Protein AF-0000000075213744 (afdb_homodimer)

Solvent-accessible surface area (backbone atoms only — not comparable to full-atom values): 12132 Å² total; per-residue (Å²): 131,86,74,48,55,65,56,32,46,50,49,35,46,51,44,48,55,50,49,52,49,50,34,60,75,66,64,63,44,70,69,43,47,64,71,32,65,64,55,39,22,36,49,43,40,51,48,30,51,36,8,47,36,51,58,66,40,49,68,66,61,46,65,76,41,67,86,52,67,54,66,65,44,28,47,42,26,55,43,59,66,75,35,55,92,67,54,61,46,70,55,52,46,45,37,63,76,67,42,43,63,60,49,46,55,57,54,51,70,76,99,131,85,73,49,57,63,55,33,45,51,50,36,44,52,44,48,53,51,49,51,48,50,35,60,74,64,64,62,44,72,68,44,47,65,70,34,64,64,55,39,23,36,50,44,40,52,47,31,52,35,9,49,36,50,58,65,39,49,67,67,61,45,66,76,41,68,87,51,67,56,66,65,43,28,48,43,26,55,44,59,67,76,36,54,93,67,54,61,45,72,56,52,45,45,38,64,76,67,42,43,63,59,50,44,55,57,54,52,70,74,100

Sequence (222 aa):
MKKSDTERIKKIVSTWDALKRQIDEHSITKEQLLDDEFSQWAVTTPLYNIGEQVYKISDETKKQNPQIIWSVVSGLRHRLVHDYEGINWSIIVDVIFNEMEEFVNDVKKLIMKKSDTERIKKIVSTWDALKRQIDEHSITKEQLLDDEFSQWAVTTPLYNIGEQVYKISDETKKQNPQIIWSVVSGLRHRLVHDYEGINWSIIVDVIFNEMEEFVNDVKKLI

Foldseek 3Di:
DQDALVRLLVLLLVLLVVLVVVCVVVVPDLVCLQPPVVNVVSNLVSLLSNLVSLVSRDPVVCVVCVVAPSVVSVVSNCQSPVVVVDHPSNVVSCCSPPNSVVNSVSSVVVD/DQDALVRLLVLLLVLLVVLVVVCVVVVPDLVCLQPPVVNVVSNLVSLLSNLVSLVSRDPVVCVVCVVAPSVVSVVSNVQSPPVVVDHDSNVVSCCSPPPSVVNSVSSVVVD

Secondary structure (DSSP, 8-state):
----HHHHHHHHHHHHHHHHHHHHHTT--HHHHHH-HHHHHHHHHHHHHHHHHHHHS-HHHHHH-TTS-HHHHHHHHHHHHTTGGG--HHHHHHIIIIIHHHHHHHHHTT-/----HHHHHHHHHHHHHHHHHHHHHTT--HHHHHH-HHHHHHHHHHHHHHHHHHHHS-HHHHHH-TTS-HHHHHHHHHHHHTTGGG--HHHHHHIIIIIHHHHHHHHHTT-

Organism: NCBI:txid290054

Structure (mmCIF, N/CA/C/O backbone):
data_AF-0000000075213744-model_v1
#
loop_
_entity.id
_entity.type
_entity.pdbx_description
1 polymer 'Uncharacterized conserved protein, contains HEPN domain'
#
loop_
_atom_site.group_PDB
_atom_site.id
_atom_site.type_symbol
_atom_site.label_atom_id
_atom_site.label_alt_id
_atom_site.label_comp_id
_atom_site.label_asym_id
_atom_site.label_entity_id
_atom_site.label_seq_id
_atom_site.pdbx_PDB_ins_code
_atom_site.Cartn_x
_atom_site.Cartn_y
_atom_site.Cartn_z
_atom_site.occupancy
_atom_site.B_iso_or_equiv
_atom_site.auth_seq_id
_atom_site.auth_comp_id
_atom_site.auth_asym_id
_atom_site.auth_atom_id
_atom_site.pdbx_PDB_model_num
ATOM 1 N N . MET A 1 1 ? -10.688 -3.18 19.578 1 50.91 1 MET A N 1
ATOM 2 C CA . MET A 1 1 ? -11.258 -1.975 20.188 1 50.91 1 MET A CA 1
ATOM 3 C C . MET A 1 1 ? -11.086 -0.777 19.25 1 50.91 1 MET A C 1
ATOM 5 O O . MET A 1 1 ? -10.117 -0.697 18.5 1 50.91 1 MET A O 1
ATOM 9 N N . LYS A 1 2 ? -12.148 0.044 18.953 1 67.56 2 LYS A N 1
ATOM 10 C CA . LYS A 1 2 ? -12.188 1.251 18.141 1 67.56 2 LYS A CA 1
ATOM 11 C C . LYS A 1 2 ? -11.18 2.287 18.641 1 67.56 2 LYS A C 1
ATOM 13 O O . LYS A 1 2 ? -11.188 2.645 19.812 1 67.56 2 LYS A O 1
ATOM 18 N N . LYS A 1 3 ? -10.078 2.566 17.906 1 83.44 3 LYS A N 1
ATOM 19 C CA . LYS A 1 3 ? -9.062 3.545 18.281 1 83.44 3 LYS A CA 1
ATOM 20 C C . LYS A 1 3 ? -9.688 4.91 18.562 1 83.44 3 LYS A C 1
ATOM 22 O O . LYS A 1 3 ? -10.641 5.312 17.891 1 83.44 3 LYS A O 1
ATOM 27 N N . SER A 1 4 ? -9.234 5.414 19.625 1 92.62 4 SER A N 1
ATOM 28 C CA . SER A 1 4 ? -9.656 6.781 19.922 1 92.62 4 SER A CA 1
ATOM 29 C C . SER A 1 4 ? -9.086 7.766 18.891 1 92.62 4 SER A C 1
ATOM 31 O O . SER A 1 4 ? -8.164 7.434 18.156 1 92.62 4 SER A O 1
ATOM 33 N N . ASP A 1 5 ? -9.656 8.953 18.844 1 95.5 5 ASP A N 1
ATOM 34 C CA . ASP A 1 5 ? -9.141 9.984 17.953 1 95.5 5 ASP A CA 1
ATOM 35 C C . ASP A 1 5 ? -7.68 10.297 18.266 1 95.5 5 ASP A C 1
ATOM 37 O O . ASP A 1 5 ? -6.875 10.516 17.359 1 95.5 5 ASP A O 1
ATOM 41 N N . THR A 1 6 ? -7.391 10.312 19.547 1 96.25 6 THR A N 1
ATOM 42 C CA . THR A 1 6 ? -6.02 10.578 19.969 1 96.25 6 THR A CA 1
ATOM 43 C C . THR A 1 6 ? -5.074 9.492 19.453 1 96.25 6 THR A C 1
ATOM 45 O O . THR A 1 6 ? -3.988 9.797 18.953 1 96.25 6 THR A O 1
ATOM 48 N N . GLU A 1 7 ? -5.48 8.297 19.531 1 95.25 7 GLU A N 1
ATOM 49 C CA . GLU A 1 7 ? -4.664 7.191 19.031 1 95.25 7 GLU A CA 1
ATOM 50 C C . GLU A 1 7 ? -4.492 7.27 17.516 1 95.25 7 GLU A C 1
ATOM 52 O O . GLU A 1 7 ? -3.412 6.992 17 1 95.25 7 GLU A O 1
ATOM 57 N N . ARG A 1 8 ? -5.512 7.652 16.891 1 95.38 8 ARG A N 1
ATOM 58 C CA . ARG A 1 8 ? -5.465 7.785 15.43 1 95.38 8 ARG A CA 1
ATOM 59 C C . ARG A 1 8 ? -4.516 8.898 15.016 1 95.38 8 ARG A C 1
ATOM 61 O O . ARG A 1 8 ? -3.746 8.742 14.062 1 95.38 8 ARG A O 1
ATOM 68 N N . ILE A 1 9 ? -4.57 9.938 15.758 1 96.69 9 ILE A N 1
ATOM 69 C CA . ILE A 1 9 ? -3.697 11.07 15.469 1 96.69 9 ILE A CA 1
ATOM 70 C C . ILE A 1 9 ? -2.24 10.68 15.695 1 96.69 9 ILE A C 1
ATOM 72 O O . ILE A 1 9 ? -1.367 11.008 14.891 1 96.69 9 ILE A O 1
ATOM 76 N N . LYS A 1 10 ? -2.006 9.969 16.734 1 96.75 10 LYS A N 1
ATOM 77 C CA . LYS A 1 10 ? -0.646 9.5 17 1 96.75 10 LYS A CA 1
ATOM 78 C C . LYS A 1 10 ? -0.141 8.617 15.859 1 96.75 10 LYS A C 1
ATOM 80 O O . LYS A 1 10 ? 1.028 8.695 15.477 1 96.75 10 LYS A O 1
ATOM 85 N N . LYS A 1 11 ? -1.025 7.836 15.352 1 94.69 11 LYS A N 1
ATOM 86 C CA . LYS A 1 11 ? -0.655 6.965 14.242 1 94.69 11 LYS A CA 1
ATOM 87 C C . LYS A 1 11 ? -0.344 7.773 12.984 1 94.69 11 LYS A C 1
ATOM 89 O O . LYS A 1 11 ? 0.606 7.465 12.258 1 94.69 11 LYS A O 1
ATOM 94 N N . ILE A 1 12 ? -1.149 8.758 12.742 1 95.94 12 ILE A N 1
ATOM 95 C CA . ILE A 1 12 ? -0.927 9.641 11.602 1 95.94 12 ILE A CA 1
ATOM 96 C C . ILE A 1 12 ? 0.455 10.281 11.711 1 95.94 12 ILE A C 1
ATOM 98 O O . ILE A 1 12 ? 1.246 10.219 10.766 1 95.94 12 ILE A O 1
ATOM 102 N N . VAL A 1 13 ? 0.766 10.789 12.906 1 97.19 13 VAL A N 1
ATOM 103 C CA . VAL A 1 13 ? 2.008 11.523 13.125 1 97.19 13 VAL A CA 1
ATOM 104 C C . VAL A 1 13 ? 3.197 10.57 13.008 1 97.19 13 VAL A C 1
ATOM 106 O O . VAL A 1 13 ? 4.172 10.867 12.312 1 97.19 13 VAL A O 1
ATOM 109 N N . SER A 1 14 ? 3.066 9.484 13.609 1 96.06 14 SER A N 1
ATOM 110 C CA . SER A 1 14 ? 4.176 8.539 13.594 1 96.06 14 SER A CA 1
ATOM 111 C C . SER A 1 14 ? 4.426 8 12.188 1 96.06 14 SER A C 1
ATOM 113 O O . SER A 1 14 ? 5.574 7.828 11.781 1 96.06 14 SER A O 1
ATOM 115 N N . THR A 1 15 ? 3.355 7.73 11.469 1 94.94 15 THR A N 1
ATOM 116 C CA . THR A 1 15 ? 3.486 7.223 10.109 1 94.94 15 THR A CA 1
ATOM 117 C C . THR A 1 15 ? 4.141 8.266 9.203 1 94.94 15 THR 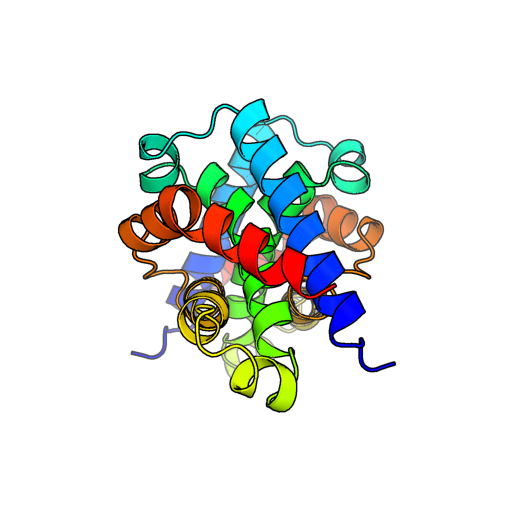A C 1
ATOM 119 O O . THR A 1 15 ? 5.039 7.941 8.422 1 94.94 15 THR A O 1
ATOM 122 N N . TRP A 1 16 ? 3.709 9.445 9.352 1 96.69 16 TRP A N 1
ATOM 123 C CA . TRP A 1 16 ? 4.293 10.516 8.539 1 96.69 16 TRP A CA 1
ATOM 124 C C . TRP A 1 16 ? 5.77 10.703 8.875 1 96.69 16 TRP A C 1
ATOM 126 O O . TRP A 1 16 ? 6.602 10.836 7.973 1 96.69 16 TRP A O 1
ATOM 136 N N . ASP A 1 17 ? 6.086 10.727 10.188 1 96.69 17 ASP A N 1
ATOM 137 C CA . ASP A 1 17 ? 7.477 10.898 10.602 1 96.69 17 ASP A CA 1
ATOM 138 C C . ASP A 1 17 ? 8.359 9.797 10.023 1 96.69 17 ASP A C 1
ATOM 140 O O . ASP A 1 17 ? 9.469 10.062 9.562 1 96.69 17 ASP A O 1
ATOM 144 N N . ALA A 1 18 ? 7.82 8.625 10.078 1 95.5 18 ALA A N 1
ATOM 145 C CA . ALA A 1 18 ? 8.562 7.492 9.531 1 95.5 18 ALA A CA 1
ATOM 146 C C . ALA A 1 18 ? 8.734 7.637 8.016 1 95.5 18 ALA A C 1
ATOM 148 O O . ALA A 1 18 ? 9.828 7.402 7.488 1 95.5 18 ALA A O 1
ATOM 149 N N . LEU A 1 19 ? 7.664 8.023 7.332 1 96.44 19 LEU A N 1
ATOM 150 C CA . LEU A 1 19 ? 7.73 8.203 5.883 1 96.44 19 LEU A CA 1
ATOM 151 C C . LEU A 1 19 ? 8.719 9.297 5.516 1 96.44 19 LEU A C 1
ATOM 153 O O . LEU A 1 19 ? 9.531 9.125 4.598 1 96.44 19 LEU A O 1
ATOM 157 N N . LYS A 1 20 ? 8.625 10.367 6.234 1 96.25 20 LYS A N 1
ATOM 158 C CA . LYS A 1 20 ? 9.539 11.477 5.988 1 96.25 20 LYS A CA 1
ATOM 159 C C . LYS A 1 20 ? 10.992 11.047 6.16 1 96.25 20 LYS A C 1
ATOM 161 O O . LYS A 1 20 ? 11.844 11.398 5.348 1 96.25 20 LYS A O 1
ATOM 166 N N . ARG A 1 21 ? 11.242 10.328 7.16 1 95.94 21 ARG A N 1
ATOM 167 C CA . ARG A 1 21 ? 12.586 9.805 7.398 1 95.94 21 ARG A CA 1
ATOM 168 C C . ARG A 1 21 ? 13.055 8.938 6.234 1 95.94 21 ARG A C 1
ATOM 170 O O . ARG A 1 21 ? 14.195 9.039 5.789 1 95.94 21 ARG A O 1
ATOM 177 N N . GLN A 1 22 ? 12.164 8.078 5.785 1 94 22 GLN A N 1
ATOM 178 C CA . GLN A 1 22 ? 12.5 7.191 4.68 1 9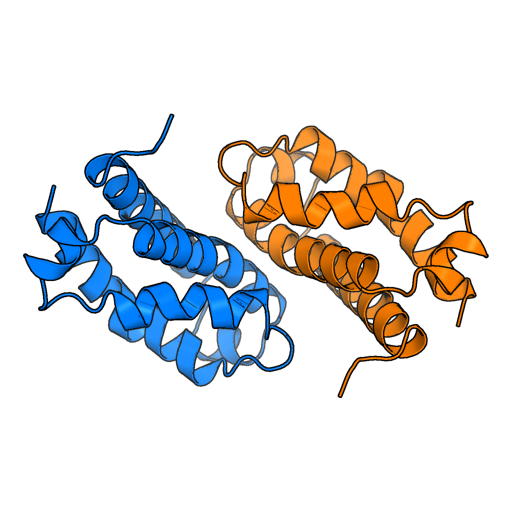4 22 GLN A CA 1
ATOM 179 C C . GLN A 1 22 ? 12.766 7.984 3.4 1 94 22 GLN A C 1
ATOM 181 O O . GLN A 1 22 ? 13.664 7.652 2.633 1 94 22 GLN A O 1
ATOM 186 N N . ILE A 1 23 ? 11.93 8.977 3.193 1 94.94 23 ILE A N 1
ATOM 187 C CA . ILE A 1 23 ? 12.109 9.828 2.021 1 94.94 23 ILE A CA 1
ATOM 188 C C . ILE A 1 23 ? 13.492 10.477 2.062 1 94.94 23 ILE A C 1
ATOM 190 O O . ILE A 1 23 ? 14.203 10.5 1.056 1 94.94 23 ILE A O 1
ATOM 194 N N . ASP A 1 24 ? 13.875 10.938 3.215 1 94.69 24 ASP A N 1
ATOM 195 C CA . ASP A 1 24 ? 15.172 11.578 3.395 1 94.69 24 ASP A CA 1
ATOM 196 C C . ASP A 1 24 ? 16.312 10.562 3.268 1 94.69 24 ASP A C 1
ATOM 198 O O . ASP A 1 24 ? 17.266 10.789 2.525 1 94.69 24 ASP A O 1
ATOM 202 N N . GLU A 1 25 ? 16.172 9.445 3.877 1 93.25 25 GLU A N 1
ATOM 203 C CA . GLU A 1 25 ? 17.219 8.422 3.926 1 93.25 25 GLU A CA 1
ATOM 204 C C . GLU A 1 25 ? 17.469 7.84 2.541 1 93.25 25 GLU A C 1
ATOM 206 O O . GLU A 1 25 ? 18.609 7.484 2.215 1 93.25 25 GLU A O 1
ATOM 211 N N . HIS A 1 26 ? 16.484 7.773 1.789 1 91.19 26 HIS A N 1
ATOM 212 C CA . HIS A 1 26 ? 16.625 7.16 0.473 1 91.19 26 HIS A CA 1
ATOM 213 C C . HIS A 1 26 ? 16.719 8.219 -0.621 1 91.19 26 HIS A C 1
ATOM 215 O O . HIS A 1 26 ? 16.734 7.891 -1.809 1 91.19 26 HIS A O 1
ATOM 221 N N . SER A 1 27 ? 16.734 9.453 -0.248 1 93 27 SER A N 1
ATOM 222 C CA . SER A 1 27 ? 16.859 10.586 -1.156 1 93 27 SER A CA 1
ATOM 223 C C . SER A 1 27 ? 15.805 10.531 -2.256 1 93 27 SER A C 1
ATOM 225 O O . SER A 1 27 ? 16.125 10.695 -3.436 1 93 27 SER A O 1
ATOM 227 N N . ILE A 1 28 ? 14.617 10.242 -1.8 1 93.81 28 ILE A N 1
ATOM 228 C CA . ILE A 1 28 ? 13.516 10.227 -2.754 1 93.81 28 ILE A CA 1
ATOM 229 C C . ILE A 1 28 ? 13.141 11.648 -3.143 1 93.81 28 ILE A C 1
ATOM 231 O O . ILE A 1 28 ? 12.711 12.438 -2.299 1 93.81 28 ILE A O 1
ATOM 235 N N . THR A 1 29 ? 13.266 11.914 -4.441 1 95.56 29 THR A N 1
ATOM 236 C CA . THR A 1 29 ? 12.961 13.25 -4.949 1 95.56 29 THR A CA 1
ATOM 237 C C . THR A 1 29 ? 11.578 13.273 -5.605 1 95.56 29 THR A C 1
ATOM 239 O O . THR A 1 29 ? 10.984 12.227 -5.852 1 95.56 29 THR A O 1
ATOM 242 N N . LYS A 1 30 ? 11.125 14.516 -5.879 1 95.56 30 LYS A N 1
ATOM 243 C CA . LYS A 1 30 ? 9.875 14.672 -6.617 1 95.56 30 LYS A CA 1
ATOM 244 C C . LYS A 1 30 ? 9.938 13.961 -7.965 1 95.56 30 LYS A C 1
ATOM 246 O O . LYS A 1 30 ? 8.992 13.273 -8.352 1 95.56 30 LYS A O 1
ATOM 251 N N . GLU A 1 31 ? 11.055 14.133 -8.57 1 94.88 31 GLU A N 1
ATOM 252 C CA . GLU A 1 31 ? 11.25 13.531 -9.891 1 94.88 31 GLU A CA 1
ATOM 253 C C . GLU A 1 31 ? 11.211 12.008 -9.812 1 94.88 31 GLU A C 1
ATOM 255 O O . GLU A 1 31 ? 10.617 11.352 -10.664 1 94.88 31 GLU A O 1
ATOM 260 N N . GLN A 1 32 ? 11.812 11.445 -8.844 1 93.44 32 GLN A N 1
ATOM 261 C CA . GLN A 1 32 ? 11.828 9.992 -8.672 1 93.44 32 GLN A CA 1
ATOM 262 C C . GLN A 1 32 ? 10.414 9.453 -8.438 1 93.44 32 GLN A C 1
ATOM 264 O O . GLN A 1 32 ? 10.055 8.398 -8.969 1 93.44 32 GLN A O 1
ATOM 269 N N . LEU A 1 33 ? 9.688 10.156 -7.672 1 93.88 33 LEU A N 1
ATOM 270 C CA . LEU A 1 33 ? 8.344 9.703 -7.332 1 93.88 33 LEU A CA 1
ATOM 271 C C . LEU A 1 33 ? 7.434 9.75 -8.555 1 93.88 33 LEU A C 1
ATOM 273 O O . LEU A 1 33 ? 6.445 9.016 -8.625 1 93.88 33 LEU A O 1
ATOM 277 N N . LEU A 1 34 ? 7.773 10.602 -9.492 1 93.25 34 LEU A N 1
ATOM 278 C CA . LEU A 1 34 ? 6.953 10.711 -10.688 1 93.25 34 LEU A CA 1
ATOM 279 C C . LEU A 1 34 ? 7.234 9.555 -11.641 1 93.25 34 LEU A C 1
ATOM 281 O O . LEU A 1 34 ? 6.359 9.156 -12.422 1 93.25 34 LEU A O 1
ATOM 285 N N . ASP A 1 35 ? 8.414 8.93 -11.477 1 91.06 35 ASP A N 1
ATOM 286 C CA . ASP A 1 35 ? 8.797 8.031 -12.555 1 91.06 35 ASP A CA 1
ATOM 287 C C . ASP A 1 35 ? 9.203 6.664 -12.016 1 91.06 35 ASP A C 1
ATOM 289 O O . ASP A 1 35 ? 9.273 5.688 -12.766 1 91.06 35 ASP A O 1
ATOM 293 N N . ASP A 1 36 ? 9.523 6.547 -10.766 1 91.62 36 ASP A N 1
ATOM 294 C CA . ASP A 1 36 ? 10.078 5.32 -10.203 1 91.62 36 ASP A CA 1
ATOM 295 C C . ASP A 1 36 ? 9.008 4.523 -9.461 1 91.62 36 ASP A C 1
ATOM 297 O O . ASP A 1 36 ? 8.531 4.945 -8.406 1 91.62 36 ASP A O 1
ATOM 301 N N . GLU A 1 37 ? 8.758 3.369 -9.93 1 89.75 37 GLU A N 1
ATOM 302 C CA . GLU A 1 37 ? 7.68 2.537 -9.398 1 89.75 37 GLU A CA 1
ATOM 303 C C . GLU A 1 37 ? 7.98 2.09 -7.973 1 89.75 37 GLU A C 1
ATOM 305 O O . GLU A 1 37 ? 7.078 2.025 -7.133 1 89.75 37 GLU A O 1
ATOM 310 N N . PHE A 1 38 ? 9.203 1.801 -7.754 1 90.69 38 PHE A N 1
ATOM 311 C CA . PHE A 1 38 ? 9.594 1.348 -6.422 1 90.69 38 PHE A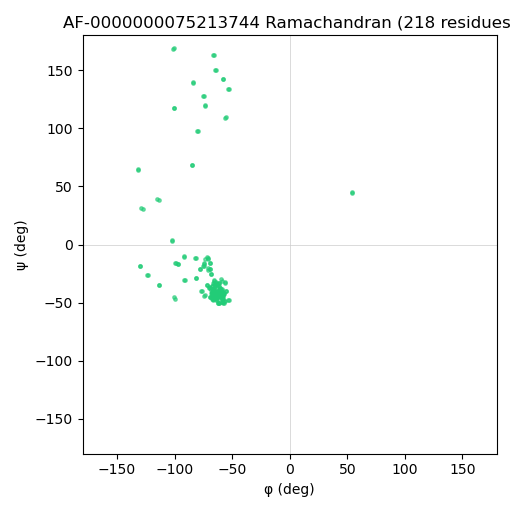 CA 1
ATOM 312 C C . PHE A 1 38 ? 9.344 2.439 -5.387 1 90.69 38 PHE A C 1
ATOM 314 O O . PHE A 1 38 ? 8.805 2.176 -4.312 1 90.69 38 PHE A O 1
ATOM 321 N N . SER A 1 39 ? 9.75 3.623 -5.719 1 92.25 39 SER A N 1
ATOM 322 C CA . SER A 1 39 ? 9.516 4.75 -4.824 1 92.25 39 SER A CA 1
ATOM 323 C C . SER A 1 39 ? 8.016 5.004 -4.641 1 92.25 39 SER A C 1
ATOM 325 O O . SER A 1 39 ? 7.57 5.332 -3.543 1 92.25 39 SER A O 1
ATOM 327 N N . GLN A 1 40 ? 7.305 4.785 -5.699 1 92.62 40 GLN A N 1
ATOM 328 C CA . GLN A 1 40 ? 5.855 4.957 -5.637 1 92.62 40 GLN A CA 1
ATOM 329 C C . GLN A 1 40 ? 5.215 3.922 -4.719 1 92.62 40 GLN A C 1
ATOM 331 O O . GLN A 1 40 ? 4.348 4.254 -3.908 1 92.62 40 GLN A O 1
ATOM 336 N N . TRP A 1 41 ? 5.68 2.715 -4.809 1 91.81 41 TRP A N 1
ATOM 337 C CA . TRP A 1 41 ? 5.195 1.664 -3.918 1 91.81 41 TRP A CA 1
ATOM 338 C C . TRP A 1 41 ? 5.516 1.991 -2.463 1 91.81 41 TRP A C 1
ATOM 340 O O . TRP A 1 41 ? 4.656 1.872 -1.589 1 91.81 41 TRP A O 1
ATOM 350 N N . ALA A 1 42 ? 6.672 2.48 -2.234 1 92.25 42 ALA A N 1
ATOM 351 C CA . ALA A 1 42 ? 7.18 2.709 -0.885 1 92.25 42 ALA A CA 1
ATOM 352 C C . ALA A 1 42 ? 6.371 3.785 -0.168 1 92.25 42 ALA A C 1
ATOM 354 O O . ALA A 1 42 ? 6.176 3.719 1.048 1 92.25 42 ALA A O 1
ATOM 355 N N . VAL A 1 43 ? 5.867 4.711 -0.955 1 93.75 43 VAL A N 1
ATOM 356 C CA . VAL A 1 43 ? 5.211 5.828 -0.284 1 93.75 43 VAL A CA 1
ATOM 357 C C . VAL A 1 43 ? 3.703 5.586 -0.234 1 93.75 43 VAL A C 1
ATOM 359 O O . VAL A 1 43 ? 2.986 6.254 0.515 1 93.75 43 VAL A O 1
ATOM 362 N N . THR A 1 44 ? 3.24 4.715 -1.02 1 92.81 44 THR A N 1
ATOM 363 C CA . THR A 1 44 ? 1.807 4.492 -1.171 1 92.81 44 THR A CA 1
ATOM 364 C C . THR A 1 44 ? 1.208 3.932 0.115 1 92.81 44 THR A C 1
ATOM 366 O O . THR A 1 44 ? 0.217 4.457 0.626 1 92.81 44 THR A O 1
ATOM 369 N N . THR A 1 45 ? 1.823 2.932 0.708 1 90.38 45 THR A N 1
ATOM 370 C CA . THR A 1 45 ? 1.285 2.244 1.877 1 90.38 45 THR A CA 1
ATOM 371 C C . THR A 1 45 ? 1.164 3.203 3.059 1 90.38 45 THR A C 1
ATOM 373 O O . THR A 1 45 ? 0.099 3.309 3.672 1 90.38 45 THR A O 1
ATOM 376 N N . PRO A 1 46 ? 2.215 3.91 3.357 1 92.44 46 PRO A N 1
ATOM 377 C CA . PRO A 1 46 ? 2.062 4.828 4.488 1 92.44 46 PRO A CA 1
ATOM 378 C C . PRO A 1 46 ? 1.046 5.934 4.219 1 92.44 46 PRO A C 1
ATOM 380 O O . PRO A 1 46 ? 0.336 6.363 5.129 1 92.44 46 PRO A O 1
ATOM 383 N N . LEU A 1 47 ? 0.934 6.426 2.988 1 92.88 47 LEU A N 1
ATOM 384 C CA . LEU A 1 47 ? -0.043 7.457 2.656 1 92.88 47 LEU A CA 1
ATOM 385 C C . LEU A 1 47 ? -1.465 6.922 2.793 1 92.88 47 LEU A C 1
ATOM 387 O O . LEU A 1 47 ? -2.348 7.621 3.297 1 92.88 47 LEU A O 1
ATOM 391 N N . TYR A 1 48 ? -1.608 5.785 2.324 1 89.75 48 TYR A N 1
ATOM 392 C CA . TYR A 1 48 ? -2.895 5.121 2.508 1 89.75 48 TYR A CA 1
ATOM 393 C C . TYR A 1 48 ? -3.227 4.973 3.986 1 89.75 48 TYR A C 1
ATOM 395 O O . TYR A 1 48 ? -4.359 5.23 4.402 1 89.75 48 TYR A O 1
ATOM 403 N N . ASN A 1 49 ? -2.303 4.535 4.762 1 90.06 49 ASN A N 1
ATOM 404 C CA . ASN A 1 49 ? -2.5 4.363 6.195 1 90.06 49 ASN A CA 1
ATOM 405 C C . ASN A 1 49 ? -2.895 5.676 6.867 1 90.06 49 ASN A C 1
ATOM 407 O O . ASN A 1 49 ? -3.805 5.703 7.699 1 90.06 49 ASN A O 1
ATOM 411 N N . ILE A 1 50 ? -2.193 6.676 6.488 1 93.69 50 ILE A N 1
ATOM 412 C CA . ILE A 1 50 ? -2.518 7.992 7.023 1 93.69 50 ILE A CA 1
ATOM 413 C C . ILE A 1 50 ? -3.941 8.375 6.625 1 93.69 50 ILE A C 1
ATOM 415 O O . ILE A 1 50 ? -4.738 8.797 7.465 1 93.69 50 ILE A O 1
ATOM 419 N N . GLY A 1 51 ? -4.234 8.25 5.359 1 92.31 51 GLY A N 1
ATOM 420 C CA . GLY A 1 51 ? -5.574 8.547 4.887 1 92.31 51 GLY A CA 1
ATOM 421 C C . GLY A 1 51 ? -6.648 7.754 5.605 1 92.31 51 GLY A C 1
ATOM 422 O O . GLY A 1 51 ? -7.73 8.273 5.891 1 92.31 51 GLY A O 1
ATOM 423 N N . GLU A 1 52 ? -6.391 6.504 5.879 1 89.5 52 GLU A N 1
ATOM 424 C CA . GLU A 1 52 ? -7.324 5.641 6.586 1 89.5 52 GLU A CA 1
ATOM 425 C C . GLU A 1 52 ? -7.57 6.137 8.008 1 89.5 52 GLU A C 1
ATOM 427 O O . GLU A 1 52 ? -8.711 6.16 8.477 1 89.5 52 GLU A O 1
ATOM 432 N N . GLN A 1 53 ? -6.508 6.441 8.68 1 92.94 53 GLN A N 1
ATOM 433 C CA . GLN A 1 53 ? -6.648 6.98 10.031 1 92.94 53 GLN A CA 1
ATOM 434 C C . GLN A 1 53 ? -7.465 8.273 10.023 1 92.94 53 GLN A C 1
ATOM 436 O O . GLN A 1 53 ? -8.297 8.484 10.898 1 92.94 53 GLN A O 1
ATOM 441 N N . VAL A 1 54 ? -7.203 9.086 9.039 1 94.44 54 VAL A N 1
ATOM 442 C CA . VAL A 1 54 ? -7.941 10.336 8.93 1 94.44 54 VAL A CA 1
ATOM 443 C C . VAL A 1 54 ? -9.422 10.047 8.703 1 94.44 54 VAL A C 1
ATOM 445 O O . VAL A 1 54 ? -10.289 10.68 9.32 1 94.44 54 VAL A O 1
ATOM 448 N N . TYR A 1 55 ? -9.625 9.148 7.855 1 91.75 55 TYR A N 1
ATOM 449 C CA . TYR A 1 55 ? -10.992 8.758 7.555 1 91.75 55 TYR A CA 1
ATOM 450 C C . TYR A 1 55 ? -11.727 8.328 8.82 1 91.75 55 TYR A C 1
ATOM 452 O O . TYR A 1 55 ? -12.914 8.609 8.984 1 91.75 55 TYR A O 1
ATOM 460 N N . LYS A 1 56 ? -11.055 7.77 9.711 1 93.12 56 LYS A N 1
ATOM 461 C CA . LYS A 1 56 ? -11.656 7.16 10.891 1 93.12 56 LYS A CA 1
ATOM 462 C C . LYS A 1 56 ? -11.727 8.148 12.047 1 93.12 56 LYS A C 1
ATOM 464 O O . LYS A 1 56 ? -12.328 7.863 13.086 1 93.12 56 LYS A O 1
ATOM 469 N N . ILE A 1 57 ? -11.109 9.289 11.961 1 95.62 57 ILE A N 1
ATOM 470 C CA . ILE A 1 57 ? -11.25 10.336 12.961 1 95.62 57 ILE A CA 1
ATOM 471 C C . ILE A 1 57 ? -12.719 10.727 13.094 1 95.62 57 ILE A C 1
ATOM 473 O O . ILE A 1 57 ? -13.445 10.797 12.102 1 95.62 57 ILE A O 1
ATOM 477 N N . SER A 1 58 ? -13.156 11 14.281 1 96.38 58 SER A N 1
ATOM 478 C CA . SER A 1 58 ? -14.562 11.273 14.555 1 96.38 58 SER A CA 1
ATOM 479 C C . SER A 1 58 ? -15.031 12.539 13.844 1 96.38 58 SER A C 1
ATOM 481 O O . SER A 1 58 ? -14.25 13.469 13.641 1 96.38 58 SER A O 1
ATOM 483 N N . ASP A 1 59 ? -16.359 12.508 13.516 1 95.75 59 ASP A N 1
ATOM 484 C CA . ASP A 1 59 ? -16.969 13.688 12.898 1 95.75 59 ASP A CA 1
ATOM 485 C C . ASP A 1 59 ? -16.875 14.898 13.82 1 95.75 59 ASP A C 1
ATOM 487 O O . ASP A 1 59 ? -16.719 16.031 13.359 1 95.75 59 ASP A O 1
ATOM 491 N N . GLU A 1 60 ? -17.031 14.688 15.039 1 96.81 60 GLU A N 1
ATOM 492 C CA . GLU A 1 60 ? -16.953 15.758 16.031 1 96.81 60 GLU A CA 1
ATOM 493 C C . GLU A 1 60 ? -15.602 16.469 15.961 1 96.81 60 GLU A C 1
ATOM 495 O O . GLU A 1 60 ? -15.539 17.703 15.883 1 96.81 60 GLU A O 1
ATOM 500 N N . THR A 1 61 ? -14.547 15.727 15.977 1 97.06 61 THR A N 1
ATOM 501 C CA . THR A 1 61 ? -13.203 16.297 15.898 1 97.06 61 THR A CA 1
ATOM 502 C C . THR A 1 61 ? -13.008 17.047 14.586 1 97.06 61 THR A C 1
ATOM 504 O O . THR A 1 61 ? -12.453 18.141 14.578 1 97.06 61 THR A O 1
ATOM 507 N N . LYS A 1 62 ? -13.492 16.547 13.555 1 96.75 62 LYS A N 1
ATOM 508 C CA . LYS A 1 62 ? -13.359 17.188 12.25 1 96.75 62 LYS A CA 1
ATOM 509 C C . LYS A 1 62 ? -14.133 18.5 12.195 1 96.75 62 LYS A C 1
ATOM 511 O O . LYS A 1 62 ? -13.625 19.5 11.695 1 96.75 62 LYS A O 1
ATOM 516 N N . LYS A 1 63 ? -15.289 18.422 12.758 1 96.75 63 LYS A N 1
ATOM 517 C CA . LYS A 1 63 ? -16.141 19.609 12.75 1 96.75 63 LYS A CA 1
ATOM 518 C C . LYS A 1 63 ? -15.547 20.719 13.617 1 96.75 63 LYS A C 1
ATOM 520 O O . LYS A 1 63 ? -15.695 21.891 13.305 1 96.75 63 LYS A O 1
ATOM 525 N N . GLN A 1 64 ? -14.922 20.344 14.711 1 96.81 64 GLN A N 1
ATOM 526 C CA . GLN A 1 64 ? -14.336 21.297 15.641 1 96.81 64 GLN A CA 1
ATOM 527 C C . GLN A 1 64 ? -13.047 21.906 15.078 1 96.81 64 GLN A C 1
ATOM 529 O O . GLN A 1 64 ? -12.562 22.922 15.578 1 96.81 64 GLN A O 1
ATOM 534 N N . ASN A 1 65 ? -12.492 21.281 14.07 1 97.19 65 ASN A N 1
ATOM 535 C CA . ASN A 1 65 ? -11.242 21.719 13.477 1 97.19 65 ASN A CA 1
ATOM 536 C C . ASN A 1 65 ? -11.336 21.781 11.953 1 97.19 65 ASN A C 1
ATOM 538 O O . ASN A 1 65 ? -10.594 21.094 11.25 1 97.19 65 ASN A O 1
ATOM 542 N N . PRO A 1 66 ? -12.172 22.656 11.445 1 95.56 66 PRO A N 1
ATOM 543 C CA . PRO A 1 66 ? -12.461 22.719 10.008 1 95.56 66 PRO A CA 1
ATOM 544 C C . PRO A 1 66 ? -11.289 23.266 9.188 1 95.56 66 PRO A C 1
ATOM 546 O O . PRO A 1 66 ? -11.289 23.156 7.961 1 95.56 66 PRO A O 1
ATOM 549 N N . GLN A 1 67 ? -10.312 23.812 9.867 1 94.5 67 GLN A N 1
ATOM 550 C CA . GLN A 1 67 ? -9.156 24.359 9.172 1 94.5 67 GLN A CA 1
ATOM 551 C C . GLN A 1 67 ? -8.234 23.266 8.664 1 94.5 67 GLN A C 1
ATOM 553 O O . GLN A 1 67 ? -7.383 23.516 7.809 1 94.5 67 GLN A O 1
ATOM 558 N N . ILE A 1 68 ? -8.406 22.141 9.234 1 96.5 68 ILE A N 1
ATOM 559 C CA . ILE A 1 68 ? -7.582 21.016 8.812 1 96.5 68 ILE A CA 1
ATOM 560 C C . ILE A 1 68 ? -8.203 20.359 7.574 1 96.5 68 ILE A C 1
ATOM 562 O O . ILE A 1 68 ? -9.414 20.156 7.516 1 96.5 68 ILE A O 1
ATOM 566 N N . ILE A 1 69 ? -7.336 20 6.672 1 93.06 69 ILE A N 1
ATOM 567 C CA . ILE A 1 69 ? -7.793 19.484 5.383 1 93.06 69 ILE A CA 1
ATOM 568 C C . ILE A 1 69 ? -8.086 17.984 5.492 1 93.06 69 ILE A C 1
ATOM 570 O O . ILE A 1 69 ? -7.48 17.172 4.793 1 93.06 69 ILE A O 1
ATOM 574 N N . TRP A 1 70 ? -9.109 17.594 6.219 1 94.5 70 TRP A N 1
ATOM 575 C CA . TRP A 1 70 ? -9.469 16.203 6.488 1 94.5 70 TRP A CA 1
ATOM 576 C C . TRP A 1 70 ? -9.844 15.477 5.199 1 94.5 70 TRP A C 1
ATOM 578 O O . TRP A 1 70 ? -9.359 14.375 4.938 1 94.5 70 TRP A O 1
ATOM 588 N N . SER A 1 71 ? -10.633 16.141 4.371 1 91.19 71 SER A N 1
ATOM 589 C CA . SER A 1 71 ? -11.219 15.492 3.199 1 91.19 71 SER A CA 1
ATOM 590 C C . SER A 1 71 ? -10.164 15.219 2.133 1 91.19 71 SER A C 1
ATOM 592 O O . SER A 1 71 ? -10.211 14.188 1.452 1 91.19 71 SER A O 1
ATOM 594 N N . VAL A 1 72 ? -9.25 16.109 2.055 1 89.25 72 VAL A N 1
ATOM 595 C CA . VAL A 1 72 ? -8.18 15.961 1.073 1 89.25 72 VAL A CA 1
ATOM 596 C C . VAL A 1 72 ? -7.332 14.734 1.425 1 89.25 72 VAL A C 1
ATOM 598 O O . VAL A 1 72 ? -7.066 13.891 0.57 1 89.25 72 VAL A O 1
ATOM 601 N N . VAL A 1 73 ? -7.02 14.594 2.678 1 91.94 73 VAL A N 1
ATOM 602 C CA . VAL A 1 73 ? -6.133 13.523 3.109 1 91.94 73 VAL A CA 1
ATOM 603 C C . VAL A 1 73 ? -6.895 12.195 3.127 1 91.94 73 VAL A C 1
ATOM 605 O O . VAL A 1 73 ? -6.367 11.164 2.701 1 91.94 73 VAL A O 1
ATOM 608 N N . SER A 1 74 ? -8.102 12.242 3.559 1 89.88 74 SER A N 1
ATOM 609 C CA . SER A 1 74 ? -8.914 11.031 3.559 1 89.88 74 SER A CA 1
ATOM 610 C C . SER A 1 74 ? -9.156 10.531 2.139 1 89.88 74 SER A C 1
ATOM 612 O O . SER A 1 74 ? -9.273 9.32 1.916 1 89.88 74 SER A O 1
ATOM 614 N N . GLY A 1 75 ? -9.227 11.438 1.22 1 86.25 75 GLY A N 1
ATOM 615 C CA . GLY A 1 75 ? -9.438 11.094 -0.176 1 86.25 75 GLY A CA 1
ATOM 616 C C . GLY A 1 75 ? -8.25 10.398 -0.81 1 86.25 75 GLY A C 1
ATOM 617 O O . GLY A 1 75 ? -8.398 9.688 -1.806 1 86.25 75 GLY A O 1
ATOM 618 N N . LEU A 1 76 ? -7.07 10.547 -0.233 1 82.25 76 LEU A N 1
ATOM 619 C CA . LEU A 1 76 ? -5.879 9.859 -0.724 1 82.25 76 LEU A CA 1
ATOM 620 C C . LEU A 1 76 ? -6.07 8.344 -0.676 1 82.25 76 LEU A C 1
ATOM 622 O O . LEU A 1 76 ? -5.609 7.629 -1.569 1 82.25 76 LEU A O 1
ATOM 626 N N . ARG A 1 77 ? -6.676 7.863 0.347 1 77.94 77 ARG A N 1
ATOM 627 C CA . ARG A 1 77 ? -6.91 6.434 0.522 1 77.94 77 ARG A CA 1
ATOM 628 C C . ARG A 1 77 ? -7.602 5.84 -0.699 1 77.94 77 ARG A C 1
ATOM 630 O O . ARG A 1 77 ? -7.145 4.84 -1.254 1 77.94 77 ARG A O 1
ATOM 637 N N . HIS A 1 78 ? -8.648 6.531 -1.113 1 76.31 78 HIS A N 1
ATOM 638 C CA . HIS A 1 78 ? -9.43 6.039 -2.246 1 76.31 78 HIS A CA 1
ATOM 639 C C . HIS A 1 78 ? -8.602 6.059 -3.527 1 76.31 78 HIS A C 1
ATOM 641 O O . HIS A 1 78 ? -8.609 5.086 -4.289 1 76.31 78 HIS A O 1
ATOM 647 N N . ARG A 1 79 ? -7.879 7.086 -3.686 1 79.06 79 ARG A N 1
ATOM 648 C CA . ARG A 1 79 ? -7.078 7.262 -4.891 1 79.06 79 ARG A CA 1
ATOM 649 C C . ARG A 1 79 ? -5.945 6.238 -4.949 1 79.06 79 ARG A C 1
ATOM 651 O O . ARG A 1 79 ? -5.648 5.691 -6.012 1 79.06 79 ARG A O 1
ATOM 658 N N . LEU A 1 80 ? -5.348 5.953 -3.867 1 81.62 80 LEU A N 1
ATOM 659 C CA . LEU A 1 80 ? -4.141 5.137 -3.82 1 81.62 80 LEU A CA 1
ATOM 660 C C . LEU A 1 80 ? -4.484 3.65 -3.881 1 81.62 80 LEU A C 1
ATOM 662 O O . LEU A 1 80 ? -3.691 2.846 -4.371 1 81.62 80 LEU A O 1
ATOM 666 N N . VAL A 1 81 ? -5.574 3.188 -3.439 1 71.31 81 VAL A N 1
ATOM 667 C CA . VAL A 1 81 ? -5.891 1.766 -3.354 1 71.31 81 VAL A CA 1
ATOM 668 C C . VAL A 1 81 ? -6.777 1.363 -4.527 1 71.31 81 VAL A C 1
ATOM 670 O O . VAL A 1 81 ? -6.543 0.338 -5.172 1 71.31 81 VAL A O 1
ATOM 673 N N . HIS A 1 82 ? -7.707 2.023 -4.863 1 70 82 HIS A N 1
ATOM 674 C CA . HIS A 1 82 ? -8.703 1.601 -5.844 1 70 82 HIS A CA 1
ATOM 675 C C . HIS A 1 82 ? -8.32 2.053 -7.246 1 70 82 HIS A C 1
ATOM 677 O O . HIS A 1 82 ? -8.609 1.363 -8.227 1 70 82 HIS A O 1
ATOM 683 N N . ASP A 1 83 ? -7.691 3.068 -7.348 1 62.16 83 ASP A N 1
ATOM 684 C CA . ASP A 1 83 ? -7.383 3.605 -8.672 1 62.16 83 ASP A CA 1
ATOM 685 C C . ASP A 1 83 ? -5.883 3.557 -8.945 1 62.16 83 ASP A C 1
ATOM 687 O O . ASP A 1 83 ? -5.328 4.477 -9.555 1 62.16 83 ASP A O 1
ATOM 691 N N . TYR A 1 84 ? -5.219 2.559 -8.539 1 66.81 84 TYR A N 1
ATOM 692 C CA . TYR A 1 84 ? -3.76 2.553 -8.57 1 66.81 84 TYR A CA 1
ATOM 693 C C . TYR A 1 84 ? -3.242 2.693 -9.992 1 66.81 84 TYR A C 1
ATOM 695 O O . TYR A 1 84 ? -2.23 3.359 -10.234 1 66.81 84 TYR A O 1
ATOM 703 N N . GLU A 1 85 ? -3.906 2.186 -10.961 1 68.56 85 GLU A N 1
ATOM 704 C CA . GLU A 1 85 ? -3.457 2.262 -12.352 1 68.56 85 GLU A CA 1
ATOM 705 C C . GLU A 1 85 ? -3.629 3.672 -12.906 1 68.56 85 GLU A C 1
ATOM 707 O O . GLU A 1 85 ? -2.955 4.051 -13.867 1 68.56 85 GLU A O 1
ATOM 712 N N . GLY A 1 86 ? -4.305 4.402 -12.211 1 77.25 86 GLY A N 1
ATOM 713 C CA . GLY A 1 86 ? -4.555 5.727 -12.758 1 77.25 86 GLY A CA 1
ATOM 714 C C . GLY A 1 86 ? -4.238 6.848 -11.781 1 77.25 86 GLY A C 1
ATOM 715 O O . GLY A 1 86 ? -4.855 7.91 -11.828 1 77.25 86 GLY A O 1
ATOM 716 N N . ILE A 1 87 ? -3.322 6.551 -11.039 1 85.75 87 ILE A N 1
ATOM 717 C CA . ILE A 1 87 ? -2.982 7.547 -10.031 1 85.75 87 ILE A CA 1
ATOM 718 C C . ILE A 1 87 ? -2.234 8.711 -10.68 1 85.75 87 ILE A C 1
ATOM 720 O O . ILE A 1 87 ? -1.312 8.492 -11.469 1 85.75 87 ILE A O 1
ATOM 724 N N . ASN A 1 88 ? -2.744 9.906 -10.422 1 88.38 88 ASN A N 1
ATOM 725 C CA . ASN A 1 88 ? -1.997 11.102 -10.82 1 88.38 88 ASN A CA 1
ATOM 726 C C . ASN A 1 88 ? -0.885 11.414 -9.82 1 88.38 88 ASN A C 1
ATOM 728 O O . ASN A 1 88 ? -1.112 12.117 -8.836 1 88.38 88 ASN A O 1
ATOM 732 N N . TRP A 1 89 ? 0.288 11.008 -10.133 1 91.75 89 TRP A N 1
ATOM 733 C CA . TRP A 1 89 ? 1.401 11.094 -9.195 1 91.75 89 TRP A CA 1
ATOM 734 C C . TRP A 1 89 ? 1.833 12.539 -9 1 91.75 89 TRP A C 1
ATOM 736 O O . TRP A 1 89 ? 2.48 12.875 -8 1 91.75 89 TRP A O 1
ATOM 746 N N . SER A 1 90 ? 1.477 13.43 -9.977 1 92.62 90 SER A N 1
ATOM 747 C CA . SER A 1 90 ? 1.768 14.844 -9.758 1 92.62 90 SER A CA 1
ATOM 748 C C . SER A 1 90 ? 1.017 15.375 -8.539 1 92.62 90 SER A C 1
ATOM 750 O O . SER A 1 90 ? 1.543 16.203 -7.797 1 92.62 90 SER A O 1
ATOM 752 N N . ILE A 1 91 ? -0.117 14.836 -8.383 1 90.38 91 ILE A N 1
ATOM 753 C CA . ILE A 1 91 ? -0.935 15.242 -7.246 1 90.38 91 ILE A CA 1
ATOM 754 C C . ILE A 1 91 ? -0.361 14.648 -5.961 1 90.38 91 ILE A C 1
ATOM 756 O O . ILE A 1 91 ? -0.218 15.352 -4.953 1 90.38 91 ILE A O 1
ATOM 760 N N . ILE A 1 92 ? 0.027 13.406 -5.957 1 91.75 92 ILE A N 1
ATOM 761 C CA . ILE A 1 92 ? 0.574 12.734 -4.785 1 91.75 92 ILE A CA 1
ATOM 762 C C . ILE A 1 92 ? 1.875 13.414 -4.359 1 91.75 92 ILE A C 1
ATOM 764 O O . ILE A 1 92 ? 2.109 13.625 -3.168 1 91.75 92 ILE A O 1
ATOM 768 N N . VAL A 1 93 ? 2.648 13.75 -5.391 1 93.94 93 VAL A N 1
ATOM 769 C CA . VAL A 1 93 ? 3.914 14.422 -5.125 1 93.94 93 VAL A CA 1
ATOM 770 C C . VAL A 1 93 ? 3.654 15.758 -4.43 1 93.94 93 VAL A C 1
ATOM 772 O O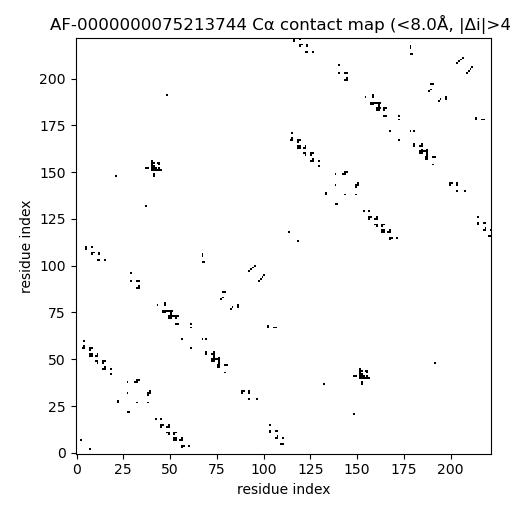 . VAL A 1 93 ? 4.312 16.094 -3.443 1 93.94 93 VAL A O 1
ATOM 775 N N . ASP A 1 94 ? 2.725 16.438 -4.914 1 93.06 94 ASP A N 1
ATOM 776 C CA . ASP A 1 94 ? 2.373 17.734 -4.316 1 93.06 94 ASP A CA 1
ATOM 777 C C . ASP A 1 94 ? 1.903 17.562 -2.875 1 93.06 94 ASP A C 1
ATOM 779 O O . ASP A 1 94 ? 2.299 18.328 -1.992 1 93.06 94 ASP A O 1
ATOM 783 N N . VAL A 1 95 ? 1.168 16.562 -2.652 1 92.31 95 VAL A N 1
ATOM 784 C CA . VAL A 1 95 ? 0.646 16.297 -1.315 1 92.31 95 VAL A CA 1
ATOM 785 C C . VAL A 1 95 ? 1.796 15.953 -0.37 1 92.31 95 VAL A C 1
ATOM 787 O O . VAL A 1 95 ? 1.898 16.516 0.721 1 92.31 95 VAL A O 1
ATOM 790 N N . ILE A 1 96 ? 2.686 15.094 -0.751 1 94.31 96 ILE A N 1
ATOM 791 C CA . ILE A 1 96 ? 3.783 14.609 0.077 1 94.31 96 ILE A CA 1
ATOM 792 C C . ILE A 1 96 ? 4.73 15.758 0.403 1 94.31 96 ILE A C 1
ATOM 794 O O . ILE A 1 96 ? 5.121 15.945 1.56 1 94.31 96 ILE A O 1
ATOM 798 N N . PHE A 1 97 ? 4.996 16.562 -0.576 1 94.62 97 PHE A N 1
ATOM 799 C CA . PHE A 1 97 ? 6.109 17.5 -0.408 1 94.62 97 PHE A CA 1
ATOM 800 C C . PHE A 1 97 ? 5.609 18.875 -0.012 1 94.62 97 PHE A C 1
ATOM 802 O O . PHE A 1 97 ? 6.367 19.688 0.523 1 94.62 97 PHE A O 1
ATOM 809 N N . ASN A 1 98 ? 4.309 19.125 -0.192 1 93.12 98 ASN A N 1
ATOM 810 C CA . A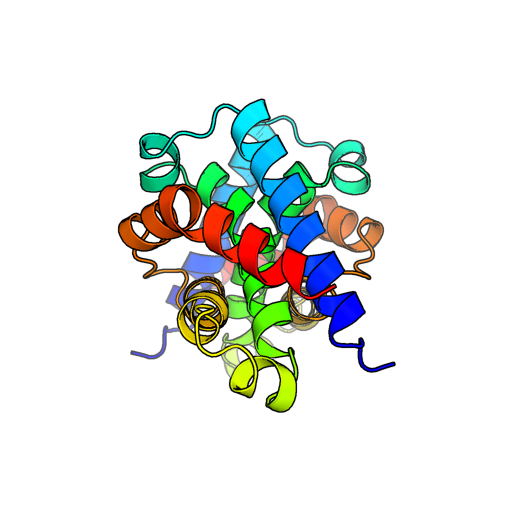SN A 1 98 ? 3.859 20.484 0.045 1 93.12 98 ASN A CA 1
ATOM 811 C C . ASN A 1 98 ? 2.74 20.531 1.081 1 93.12 98 ASN A C 1
ATOM 813 O O . ASN A 1 98 ? 2.568 21.547 1.767 1 93.12 98 ASN A O 1
ATOM 817 N N . GLU A 1 99 ? 1.996 19.516 1.241 1 93.44 99 GLU A N 1
ATOM 818 C CA . GLU A 1 99 ? 0.775 19.609 2.033 1 93.44 99 GLU A CA 1
ATOM 819 C C . GLU A 1 99 ? 0.869 18.781 3.307 1 93.44 99 GLU A C 1
ATOM 821 O O . GLU A 1 99 ? 0.399 19.203 4.367 1 93.44 99 GLU A O 1
ATOM 826 N N . MET A 1 100 ? 1.501 17.719 3.275 1 95.5 100 MET A N 1
ATOM 827 C CA . MET A 1 100 ? 1.438 16.719 4.34 1 95.5 100 MET A CA 1
ATOM 828 C C . MET A 1 100 ? 2.07 17.25 5.621 1 95.5 100 MET A C 1
ATOM 830 O O . MET A 1 100 ? 1.538 17.047 6.711 1 95.5 100 MET A O 1
ATOM 834 N N . GLU A 1 101 ? 3.221 17.891 5.469 1 95.75 101 GLU A N 1
ATOM 835 C CA . GLU A 1 101 ? 3.896 18.406 6.656 1 95.75 101 GLU A CA 1
ATOM 836 C C . GLU A 1 101 ? 2.992 19.344 7.449 1 95.75 101 GLU A C 1
ATOM 838 O O . GLU A 1 101 ? 2.867 19.219 8.664 1 95.75 101 GLU A O 1
ATOM 843 N N . GLU A 1 102 ? 2.408 20.25 6.766 1 95.69 102 GLU A N 1
ATOM 844 C CA . GLU A 1 102 ? 1.506 21.203 7.414 1 95.69 102 GLU A CA 1
ATOM 845 C C . GLU A 1 102 ? 0.301 20.484 8.023 1 95.69 102 GLU A C 1
ATOM 847 O O . GLU A 1 102 ? -0.108 20.797 9.141 1 95.69 102 GLU A O 1
ATOM 852 N N . PHE A 1 103 ? -0.228 19.578 7.309 1 97.19 103 PHE A N 1
ATOM 853 C CA . PHE A 1 103 ? -1.363 18.812 7.801 1 97.19 103 PHE A CA 1
ATOM 854 C C . PHE A 1 103 ? -1.009 18.094 9.094 1 97.19 103 PHE A C 1
ATOM 856 O O . PHE A 1 103 ? -1.745 18.172 10.078 1 97.19 103 PHE A O 1
ATOM 863 N N . VAL A 1 104 ? 0.092 17.406 9.086 1 97.31 104 VAL A N 1
ATOM 864 C CA . VAL A 1 104 ? 0.496 16.625 10.242 1 97.31 104 VAL A CA 1
ATOM 865 C C . VAL A 1 104 ? 0.768 17.547 11.43 1 97.31 104 VAL A C 1
ATOM 867 O O . VAL A 1 104 ? 0.407 17.234 12.562 1 97.31 104 VAL A O 1
ATOM 870 N N . ASN A 1 105 ? 1.381 18.656 11.203 1 96.38 105 ASN A N 1
ATOM 871 C CA . ASN A 1 105 ? 1.613 19.641 12.258 1 96.38 105 ASN A CA 1
ATOM 872 C C . ASN A 1 105 ? 0.303 20.125 12.875 1 96.38 105 ASN A C 1
ATOM 874 O O . ASN A 1 105 ? 0.203 20.281 14.094 1 96.38 105 ASN A O 1
ATOM 878 N N . ASP A 1 106 ? -0.659 20.328 12.031 1 96.75 106 ASP A N 1
ATOM 879 C CA . ASP A 1 106 ? -1.963 20.797 12.5 1 96.75 106 ASP A CA 1
ATOM 880 C C . ASP A 1 106 ? -2.664 19.719 13.32 1 96.75 106 ASP A C 1
ATOM 882 O O . ASP A 1 106 ? -3.266 20.016 14.359 1 96.75 106 ASP A O 1
ATOM 886 N N . VAL A 1 107 ? -2.588 18.547 12.875 1 96.5 107 VAL A N 1
ATOM 887 C CA . VAL A 1 107 ? -3.258 17.438 13.562 1 96.5 107 VAL A CA 1
ATOM 888 C C . VAL A 1 107 ? -2.551 17.156 14.891 1 96.5 107 VAL A C 1
ATOM 890 O O . VAL A 1 107 ? -3.195 16.812 15.883 1 96.5 107 VAL A O 1
ATOM 893 N N . LYS A 1 108 ? -1.289 17.281 14.875 1 95.75 108 LYS A N 1
ATOM 894 C CA . LYS A 1 108 ? -0.481 17.062 16.062 1 95.75 108 LYS A CA 1
ATOM 895 C C . LYS A 1 108 ? -0.889 18 17.203 1 95.75 108 LYS A C 1
ATOM 897 O O . LYS A 1 108 ? -0.825 17.641 18.375 1 95.75 108 LYS A O 1
ATOM 902 N N . LYS A 1 109 ? -1.343 19.156 16.906 1 95.88 109 LYS A N 1
ATOM 903 C CA . LYS A 1 109 ? -1.733 20.172 17.875 1 95.88 109 LYS A CA 1
ATOM 904 C C . LYS A 1 109 ? -2.994 19.75 18.625 1 95.88 109 LYS A C 1
ATOM 906 O O . LYS A 1 109 ? -3.328 20.328 19.672 1 95.88 109 LYS A O 1
ATOM 911 N N . LEU A 1 110 ? -3.648 18.797 18.094 1 95 110 LEU A N 1
ATOM 912 C CA . LEU A 1 110 ? -4.91 18.375 18.703 1 95 110 LEU A CA 1
ATOM 913 C C . LEU A 1 110 ? -4.672 17.438 19.875 1 95 110 LEU A C 1
ATOM 915 O O . LEU A 1 110 ? -5.605 17.109 20.609 1 95 110 LEU A O 1
ATOM 919 N N . ILE A 1 111 ? -3.527 17.016 19.969 1 88.38 111 ILE A N 1
ATOM 920 C CA . ILE A 1 111 ? -3.256 16.078 21.047 1 88.38 111 ILE A CA 1
ATOM 921 C C . ILE A 1 111 ? -2.047 16.547 21.844 1 88.38 111 ILE A C 1
ATOM 923 O O . ILE A 1 111 ? -1.24 17.344 21.359 1 88.38 111 ILE A O 1
ATOM 927 N N . MET B 1 1 ? -14.219 0.486 -17.781 1 50.53 1 MET B N 1
ATOM 928 C CA . MET B 1 1 ? -14.625 -0.823 -18.281 1 50.53 1 MET B CA 1
ATOM 929 C C . MET B 1 1 ? -14.062 -1.94 -17.406 1 50.53 1 MET B C 1
ATOM 931 O O . MET B 1 1 ? -12.977 -1.805 -16.844 1 50.53 1 MET B O 1
ATOM 935 N N . LYS B 1 2 ? -14.852 -2.969 -16.938 1 66.94 2 LYS B N 1
ATOM 936 C CA . LYS B 1 2 ? -14.5 -4.141 -16.141 1 66.94 2 LYS B CA 1
ATOM 937 C C . LYS B 1 2 ? -13.406 -4.961 -16.812 1 66.94 2 LYS B C 1
ATOM 939 O O . LYS B 1 2 ? -13.547 -5.336 -17.984 1 66.94 2 LYS B O 1
ATOM 944 N N . LYS B 1 3 ? -12.172 -4.988 -16.297 1 82.69 3 LYS B N 1
ATOM 945 C CA . LYS B 1 3 ? -11.055 -5.742 -16.859 1 82.69 3 LYS B CA 1
ATOM 946 C C . LYS B 1 3 ? -11.422 -7.211 -17.062 1 82.69 3 LYS B C 1
ATOM 948 O O . LYS B 1 3 ? -12.133 -7.793 -16.234 1 82.69 3 LYS B O 1
ATOM 953 N N . SER B 1 4 ? -11.07 -7.645 -18.188 1 92.56 4 SER B N 1
ATOM 954 C CA . SER B 1 4 ? -11.242 -9.07 -18.438 1 92.56 4 SER B CA 1
ATOM 955 C C . SER B 1 4 ? -10.328 -9.906 -17.547 1 92.56 4 SER B C 1
ATOM 957 O O . SER B 1 4 ? -9.375 -9.375 -16.953 1 92.56 4 SER B O 1
ATOM 959 N N . ASP B 1 5 ? -10.625 -11.18 -17.422 1 95.5 5 ASP B N 1
ATOM 960 C CA . ASP B 1 5 ? -9.758 -12.07 -16.641 1 95.5 5 ASP B CA 1
ATOM 961 C C . ASP B 1 5 ? -8.344 -12.086 -17.219 1 95.5 5 ASP B C 1
ATOM 963 O O . ASP B 1 5 ? -7.367 -12.117 -16.453 1 95.5 5 ASP B O 1
ATOM 967 N N . THR B 1 6 ? -8.273 -12.055 -18.516 1 96.12 6 THR B N 1
ATOM 968 C CA . THR B 1 6 ? -6.969 -12.039 -19.172 1 96.12 6 THR B CA 1
ATOM 969 C C . THR B 1 6 ? -6.195 -10.773 -18.797 1 96.12 6 THR B C 1
ATOM 971 O O . THR B 1 6 ? -5 -10.844 -18.5 1 96.12 6 THR B O 1
ATOM 974 N N . GLU B 1 7 ? -6.848 -9.68 -18.781 1 95.25 7 GLU B N 1
ATOM 975 C CA . GLU B 1 7 ? -6.203 -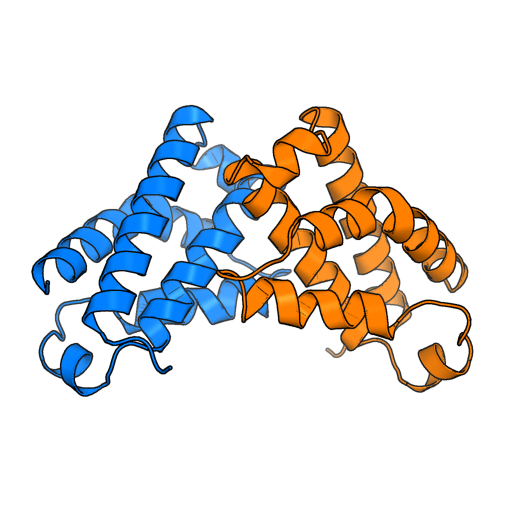8.422 -18.406 1 95.25 7 GLU B CA 1
ATOM 976 C C . GLU B 1 7 ? -5.77 -8.438 -16.953 1 95.25 7 GLU B C 1
ATOM 978 O O . GLU B 1 7 ? -4.695 -7.941 -16.609 1 95.25 7 GLU B O 1
ATOM 983 N N . ARG B 1 8 ? -6.566 -9.023 -16.156 1 95.38 8 ARG B N 1
ATOM 984 C CA . ARG B 1 8 ? -6.254 -9.125 -14.734 1 95.38 8 ARG B CA 1
ATOM 985 C C . ARG B 1 8 ? -5.035 -10.008 -14.5 1 95.38 8 ARG B C 1
ATOM 987 O O . ARG B 1 8 ? -4.168 -9.688 -13.688 1 95.38 8 ARG B O 1
ATOM 994 N N . ILE B 1 9 ? -5 -11.039 -15.25 1 96.69 9 ILE B N 1
ATOM 995 C CA . ILE B 1 9 ? -3.875 -11.969 -15.133 1 96.69 9 ILE B CA 1
ATOM 996 C C . ILE B 1 9 ? -2.592 -11.281 -15.594 1 96.69 9 ILE B C 1
ATOM 998 O O . ILE B 1 9 ? -1.547 -11.406 -14.953 1 96.69 9 ILE B O 1
ATOM 1002 N N . LYS B 1 10 ? -2.686 -10.562 -16.641 1 96.69 10 LYS B N 1
ATOM 1003 C CA . LYS B 1 10 ? -1.517 -9.828 -17.109 1 96.69 10 LYS B CA 1
ATOM 1004 C C . LYS B 1 10 ? -1.021 -8.836 -16.062 1 96.69 10 LYS B C 1
ATOM 1006 O O . LYS B 1 10 ? 0.186 -8.664 -15.883 1 96.69 10 LYS B O 1
ATOM 1011 N N . LYS B 1 11 ? -1.948 -8.25 -15.398 1 94.62 11 LYS B N 1
ATOM 1012 C CA . LYS B 1 11 ? -1.585 -7.301 -14.352 1 94.62 11 LYS B CA 1
ATOM 1013 C C . LYS B 1 11 ? -0.909 -8.008 -13.18 1 94.62 11 LYS B C 1
ATOM 1015 O O . LYS B 1 11 ? 0.065 -7.496 -12.6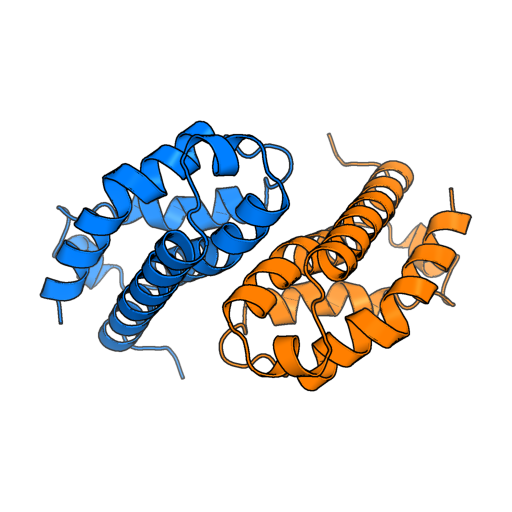17 1 94.62 11 LYS B O 1
ATOM 1020 N N . ILE B 1 12 ? -1.438 -9.141 -12.828 1 95.88 12 ILE B N 1
ATOM 1021 C CA . ILE B 1 12 ? -0.852 -9.938 -11.75 1 95.88 12 ILE B CA 1
ATOM 1022 C C . ILE B 1 12 ? 0.595 -10.281 -12.102 1 95.88 12 ILE B C 1
ATOM 1024 O O . ILE B 1 12 ? 1.504 -10.047 -11.297 1 95.88 12 ILE B O 1
ATOM 1028 N N . VAL B 1 13 ? 0.794 -10.727 -13.336 1 97.12 13 VAL B N 1
ATOM 1029 C CA . VAL B 1 13 ? 2.107 -11.195 -13.773 1 97.12 13 VAL B CA 1
ATOM 1030 C C . VAL B 1 13 ? 3.076 -10.016 -13.844 1 97.12 13 VAL B C 1
ATOM 1032 O O . VAL B 1 13 ? 4.191 -10.094 -13.32 1 97.12 13 VAL B O 1
ATOM 1035 N N . SER B 1 14 ? 2.625 -8.984 -14.398 1 96.06 14 SER B N 1
ATOM 1036 C CA . SER B 1 14 ? 3.5 -7.832 -14.555 1 96.06 14 SER B CA 1
ATOM 1037 C C . SER B 1 14 ? 3.867 -7.23 -13.195 1 96.06 14 SER B C 1
ATOM 1039 O O . SER B 1 14 ? 5.008 -6.812 -12.992 1 96.06 14 SER B O 1
ATOM 1041 N N . THR B 1 15 ? 2.898 -7.18 -12.297 1 94.94 15 THR B N 1
ATOM 1042 C CA . THR B 1 15 ? 3.15 -6.633 -10.969 1 94.94 15 THR B CA 1
ATOM 1043 C C . THR B 1 15 ? 4.148 -7.5 -10.211 1 94.94 15 THR B C 1
ATOM 1045 O O . THR B 1 15 ? 5.078 -6.984 -9.586 1 94.94 15 THR B O 1
ATOM 1048 N N . TRP B 1 16 ? 3.953 -8.742 -10.312 1 96.62 16 TRP B N 1
ATOM 1049 C CA . TRP B 1 16 ? 4.871 -9.648 -9.633 1 96.62 16 TRP B CA 1
ATOM 1050 C C . TRP B 1 16 ? 6.277 -9.531 -10.211 1 96.62 16 TRP B C 1
ATOM 1052 O O . TRP B 1 16 ? 7.262 -9.477 -9.461 1 96.62 16 TRP B O 1
ATOM 1062 N N . ASP B 1 17 ? 6.375 -9.523 -11.539 1 96.69 17 ASP B N 1
ATOM 1063 C CA . ASP B 1 17 ? 7.676 -9.414 -12.188 1 96.69 17 ASP B CA 1
ATOM 1064 C C . ASP B 1 17 ? 8.398 -8.141 -11.75 1 96.69 17 ASP B C 1
ATOM 1066 O O . ASP B 1 17 ? 9.602 -8.164 -11.484 1 96.69 17 ASP B O 1
ATOM 1070 N N . ALA B 1 18 ? 7.621 -7.105 -11.703 1 95.5 18 ALA B N 1
ATOM 1071 C CA . ALA B 1 18 ? 8.195 -5.836 -11.266 1 95.5 18 ALA B CA 1
ATOM 1072 C C . ALA B 1 18 ? 8.648 -5.91 -9.805 1 95.5 18 ALA B C 1
ATOM 1074 O O . ALA B 1 18 ? 9.734 -5.449 -9.461 1 95.5 18 ALA B O 1
ATOM 1075 N N . LEU B 1 19 ? 7.809 -6.508 -8.953 1 96.44 19 LEU B N 1
ATOM 1076 C CA . LEU B 1 19 ? 8.148 -6.637 -7.547 1 96.44 19 LEU B CA 1
ATOM 1077 C C . LEU B 1 19 ? 9.398 -7.5 -7.367 1 96.44 19 LEU B C 1
ATOM 1079 O O . LEU B 1 19 ? 10.297 -7.152 -6.598 1 96.44 19 LEU B O 1
ATOM 1083 N N . LYS B 1 20 ? 9.398 -8.578 -8.07 1 96.25 20 LYS B N 1
ATOM 1084 C CA . LYS B 1 20 ? 10.547 -9.477 -8.008 1 96.25 20 LYS B CA 1
ATOM 1085 C C . LYS B 1 20 ? 11.828 -8.758 -8.414 1 96.25 20 LYS B C 1
ATOM 1087 O O . LYS B 1 20 ? 12.867 -8.906 -7.762 1 96.25 20 LYS B O 1
ATOM 1092 N N . ARG B 1 21 ? 11.766 -8.016 -9.422 1 96 21 ARG B N 1
ATOM 1093 C CA . ARG B 1 21 ? 12.922 -7.238 -9.875 1 96 21 ARG B CA 1
ATOM 1094 C C . ARG B 1 21 ? 13.383 -6.27 -8.789 1 96 21 ARG B C 1
ATOM 1096 O O . ARG B 1 21 ? 14.578 -6.129 -8.547 1 96 21 ARG B O 1
ATOM 1103 N N . GLN B 1 22 ? 12.414 -5.605 -8.188 1 94.12 22 GLN B N 1
ATOM 1104 C CA . GLN B 1 22 ? 12.75 -4.645 -7.141 1 94.12 22 GLN B CA 1
ATOM 1105 C C . GLN B 1 22 ? 13.375 -5.344 -5.938 1 94.12 22 GLN B C 1
ATOM 1107 O O . GLN B 1 22 ? 14.305 -4.816 -5.32 1 94.12 22 GLN B O 1
ATOM 1112 N N . ILE B 1 23 ? 12.805 -6.473 -5.613 1 94.94 23 ILE B N 1
ATOM 1113 C CA . ILE B 1 23 ? 13.352 -7.25 -4.504 1 94.94 23 ILE B CA 1
ATOM 1114 C C . ILE B 1 23 ? 14.812 -7.598 -4.789 1 94.94 23 ILE B C 1
ATOM 1116 O O . ILE B 1 23 ? 15.672 -7.449 -3.918 1 94.94 23 ILE B O 1
ATOM 1120 N N . ASP B 1 24 ? 15.086 -7.996 -5.992 1 94.69 24 ASP B N 1
ATOM 1121 C CA . ASP B 1 24 ? 16.438 -8.352 -6.398 1 94.69 24 ASP B CA 1
ATOM 1122 C C . ASP B 1 24 ? 17.344 -7.125 -6.449 1 94.69 24 ASP B C 1
ATOM 1124 O O . ASP B 1 24 ? 18.438 -7.125 -5.879 1 94.69 24 ASP B O 1
ATOM 1128 N N . GLU B 1 25 ? 16.875 -6.066 -7.008 1 93.38 25 GLU B N 1
ATOM 1129 C CA . GLU B 1 25 ? 17.656 -4.855 -7.215 1 93.38 25 GLU B CA 1
ATOM 1130 C C . GLU B 1 25 ? 18.031 -4.199 -5.883 1 93.38 25 GLU B C 1
ATOM 1132 O O . GLU B 1 25 ? 19.109 -3.617 -5.746 1 93.38 25 GLU B O 1
ATOM 1137 N N . HIS B 1 26 ? 17.188 -4.328 -4.973 1 91.31 26 HIS B N 1
ATOM 1138 C CA . HIS B 1 26 ? 17.422 -3.674 -3.689 1 91.31 26 HIS B CA 1
ATOM 1139 C C . HIS B 1 26 ? 17.922 -4.668 -2.645 1 91.31 26 HIS B C 1
ATOM 1141 O O . HIS B 1 26 ? 18.062 -4.316 -1.472 1 91.31 26 HIS B O 1
ATOM 1147 N N . SER B 1 27 ? 18.125 -5.883 -3.039 1 93 27 SER B N 1
ATOM 1148 C CA . SER B 1 27 ? 18.641 -6.949 -2.18 1 93 27 SER B CA 1
ATOM 1149 C C . SER B 1 27 ? 17.797 -7.094 -0.919 1 93 27 SER B C 1
ATOM 1151 O O . SER B 1 27 ? 18.328 -7.164 0.189 1 93 27 SER B O 1
ATOM 1153 N N . ILE B 1 28 ? 16.5 -7.062 -1.164 1 93.75 28 ILE B N 1
ATOM 1154 C CA . ILE B 1 28 ? 15.602 -7.254 -0.038 1 93.75 28 ILE B CA 1
ATOM 1155 C C . ILE B 1 28 ? 15.602 -8.727 0.384 1 93.75 28 ILE B C 1
ATOM 1157 O O . ILE B 1 28 ? 15.203 -9.602 -0.388 1 93.75 28 ILE B O 1
ATOM 1161 N N . THR B 1 29 ? 16.016 -8.93 1.632 1 95.5 29 THR B N 1
ATOM 1162 C CA . THR B 1 29 ? 16.078 -10.289 2.158 1 95.5 29 THR B CA 1
ATOM 1163 C C . THR B 1 29 ? 14.867 -10.586 3.041 1 95.5 29 THR B C 1
ATOM 1165 O O . THR B 1 29 ? 14.117 -9.68 3.396 1 95.5 29 THR B O 1
ATOM 1168 N N . LYS B 1 30 ? 14.734 -11.898 3.371 1 95.5 30 LYS B N 1
ATOM 1169 C CA . LYS B 1 30 ? 13.688 -12.297 4.309 1 95.5 30 LYS B CA 1
ATOM 1170 C C . LYS B 1 30 ? 13.828 -11.562 5.637 1 95.5 30 LYS B C 1
ATOM 1172 O O . LYS B 1 30 ? 12.836 -11.078 6.191 1 95.5 30 LYS B O 1
ATOM 1177 N N . GLU B 1 31 ? 15.039 -11.469 6.047 1 94.75 31 GLU B N 1
ATOM 1178 C CA . GLU B 1 31 ? 15.328 -10.82 7.32 1 94.75 31 GLU B CA 1
ATOM 1179 C C . GLU B 1 31 ? 14.961 -9.336 7.273 1 94.75 31 GLU B C 1
ATOM 1181 O O . GLU B 1 31 ? 14.391 -8.805 8.227 1 94.75 31 GLU B O 1
ATOM 1186 N N . GLN B 1 32 ? 15.25 -8.688 6.227 1 93.25 32 GLN B N 1
ATOM 1187 C CA . GLN B 1 32 ? 14.938 -7.27 6.078 1 93.25 32 GLN B CA 1
ATOM 1188 C C . GLN B 1 32 ? 13.43 -7.035 6.098 1 93.25 32 GLN B C 1
ATOM 1190 O O . GLN B 1 32 ? 12.953 -6.07 6.699 1 93.25 32 GLN B O 1
ATOM 1195 N N . LEU B 1 33 ? 12.742 -7.883 5.461 1 93.69 33 LEU B N 1
ATOM 1196 C CA . LEU B 1 33 ? 11.297 -7.73 5.363 1 93.69 33 LEU B CA 1
ATOM 1197 C C . LEU B 1 33 ? 10.625 -7.938 6.719 1 93.69 33 LEU B C 1
ATOM 1199 O O . LEU B 1 33 ? 9.539 -7.414 6.969 1 93.69 33 LEU B O 1
ATOM 1203 N N . LEU B 1 34 ? 11.297 -8.688 7.559 1 93.12 34 LEU B N 1
ATOM 1204 C CA . LEU B 1 34 ? 10.727 -8.938 8.883 1 93.12 34 LEU B CA 1
ATOM 1205 C C . LEU B 1 34 ? 10.922 -7.73 9.797 1 93.12 34 LEU B C 1
ATOM 1207 O O . LEU B 1 34 ? 10.125 -7.512 10.711 1 93.12 34 LEU B O 1
ATOM 1211 N N . ASP B 1 35 ? 11.891 -6.887 9.445 1 90.81 35 ASP B N 1
ATOM 1212 C CA . ASP B 1 35 ? 12.258 -5.906 10.469 1 90.81 35 ASP B CA 1
ATOM 1213 C C . ASP B 1 35 ? 12.281 -4.492 9.891 1 90.81 35 ASP B C 1
ATOM 1215 O O . ASP B 1 35 ? 12.273 -3.512 10.633 1 90.81 35 ASP B O 1
ATOM 1219 N N . ASP B 1 36 ? 12.359 -4.348 8.602 1 91.44 36 ASP B N 1
ATOM 1220 C CA . ASP B 1 36 ? 12.539 -3.043 7.969 1 91.44 36 ASP B CA 1
ATOM 1221 C C . ASP B 1 36 ? 11.219 -2.498 7.438 1 91.44 36 ASP B C 1
ATOM 1223 O O . ASP B 1 36 ? 10.656 -3.031 6.477 1 91.44 36 ASP B O 1
ATOM 1227 N N . GLU B 1 37 ? 10.812 -1.411 7.953 1 89.62 37 GLU B N 1
ATOM 1228 C CA . GLU B 1 37 ? 9.516 -0.829 7.629 1 89.62 37 GLU B CA 1
ATOM 1229 C C . GLU B 1 37 ? 9.469 -0.36 6.176 1 89.62 37 GLU B C 1
ATOM 1231 O O . GLU B 1 37 ? 8.445 -0.508 5.504 1 89.62 37 GLU B O 1
ATOM 1236 N N . PHE B 1 38 ? 10.547 0.178 5.746 1 90.44 38 PHE B N 1
ATOM 1237 C CA . PHE B 1 38 ? 10.594 0.673 4.375 1 90.44 38 PHE B CA 1
ATOM 1238 C C . PHE B 1 38 ? 10.414 -0.467 3.381 1 90.44 38 PHE B C 1
ATOM 1240 O O . PHE B 1 38 ? 9.648 -0.344 2.42 1 90.44 38 PHE B O 1
ATOM 1247 N N . SER B 1 39 ? 11.109 -1.535 3.633 1 92.12 39 SER B N 1
ATOM 1248 C CA . SER B 1 39 ? 10.961 -2.705 2.773 1 92.12 39 SER B CA 1
ATOM 1249 C C . SER B 1 39 ? 9.539 -3.266 2.842 1 92.12 39 SER B C 1
ATOM 1251 O O . SER B 1 39 ? 8.992 -3.705 1.828 1 92.12 39 SER B O 1
ATOM 1253 N N . GLN B 1 40 ? 8.984 -3.166 4.008 1 92.56 40 GLN B N 1
ATOM 1254 C CA . GLN B 1 40 ? 7.617 -3.639 4.188 1 92.56 40 GLN B CA 1
ATOM 1255 C C . GLN B 1 40 ? 6.629 -2.775 3.406 1 92.56 40 GLN B C 1
ATOM 1257 O O . GLN B 1 40 ? 5.727 -3.295 2.746 1 92.56 40 GLN B O 1
ATOM 1262 N N . TRP B 1 41 ? 6.844 -1.504 3.43 1 91.75 41 TRP B N 1
ATOM 1263 C CA . TRP B 1 41 ? 6.004 -0.595 2.652 1 91.75 41 TRP B CA 1
ATOM 1264 C C . TRP B 1 41 ? 6.137 -0.875 1.16 1 91.75 41 TRP B C 1
ATOM 1266 O O . TRP B 1 41 ? 5.137 -0.951 0.445 1 91.75 41 TRP B O 1
ATOM 1276 N N . ALA B 1 42 ? 7.32 -1.122 0.735 1 92.19 42 ALA B N 1
ATOM 1277 C CA . ALA B 1 42 ? 7.629 -1.268 -0.685 1 92.19 42 ALA B CA 1
ATOM 1278 C C . ALA B 1 42 ? 6.949 -2.502 -1.271 1 92.19 42 ALA B C 1
ATOM 1280 O O . ALA B 1 42 ? 6.555 -2.504 -2.439 1 92.19 42 ALA B O 1
ATOM 1281 N N . VAL B 1 43 ? 6.793 -3.49 -0.424 1 93.69 43 VAL B N 1
ATOM 1282 C CA . VAL B 1 43 ? 6.281 -4.73 -0.994 1 93.69 43 VAL B CA 1
ATOM 1283 C C . VAL B 1 43 ? 4.77 -4.809 -0.786 1 93.69 43 VAL B C 1
ATOM 1285 O O . VAL B 1 43 ? 4.09 -5.629 -1.41 1 93.69 43 VAL B O 1
ATOM 1288 N N . THR B 1 44 ? 4.27 -4.035 0.076 1 92.69 44 THR B N 1
ATOM 1289 C CA . THR B 1 44 ? 2.867 -4.113 0.468 1 92.69 44 THR B CA 1
ATOM 1290 C C . THR B 1 44 ? 1.959 -3.707 -0.689 1 92.69 44 THR B C 1
ATOM 1292 O O . THR B 1 44 ? 1.022 -4.43 -1.035 1 92.69 44 THR B O 1
ATOM 1295 N N . THR B 1 45 ? 2.252 -2.609 -1.357 1 90.44 45 THR B N 1
ATOM 1296 C CA . THR B 1 45 ? 1.397 -2.062 -2.404 1 90.44 45 THR B CA 1
ATOM 1297 C C . THR B 1 45 ? 1.272 -3.043 -3.566 1 90.44 45 THR B C 1
ATOM 1299 O O . THR B 1 45 ? 0.163 -3.371 -3.992 1 90.44 45 THR B O 1
ATOM 1302 N N . PRO B 1 46 ? 2.381 -3.523 -4.051 1 92.38 46 PRO B N 1
ATOM 1303 C CA . PRO B 1 46 ? 2.227 -4.469 -5.16 1 92.38 46 PRO B CA 1
ATOM 1304 C C . PRO B 1 46 ? 1.519 -5.758 -4.738 1 92.38 46 PRO B C 1
ATOM 1306 O O . PRO B 1 46 ? 0.77 -6.34 -5.527 1 92.38 46 PRO B O 1
ATOM 1309 N N . LEU B 1 47 ? 1.716 -6.246 -3.52 1 92.69 47 LEU B N 1
ATOM 1310 C CA . LEU B 1 47 ? 1.043 -7.449 -3.049 1 92.69 47 LEU B CA 1
ATOM 1311 C C . LEU B 1 47 ? -0.461 -7.227 -2.936 1 92.69 47 LEU B C 1
ATOM 1313 O O . LEU B 1 47 ? -1.253 -8.102 -3.301 1 92.69 47 LEU B O 1
ATOM 1317 N N . TYR B 1 48 ? -0.753 -6.141 -2.426 1 89.62 48 TYR B N 1
ATOM 1318 C CA . TYR B 1 48 ? -2.16 -5.758 -2.379 1 89.62 48 TYR B CA 1
ATOM 1319 C C . TYR B 1 48 ? -2.756 -5.703 -3.781 1 89.62 48 TYR B C 1
ATOM 1321 O O . TYR B 1 48 ? -3.865 -6.188 -4.012 1 89.62 48 TYR B O 1
ATOM 1329 N N . ASN B 1 49 ? -2.078 -5.086 -4.688 1 89.81 49 ASN B N 1
ATOM 1330 C CA . ASN B 1 49 ? -2.541 -4.98 -6.066 1 89.81 49 ASN B CA 1
ATOM 1331 C C . ASN B 1 49 ? -2.768 -6.355 -6.688 1 89.81 49 ASN B C 1
ATOM 1333 O O . ASN B 1 49 ? -3.777 -6.582 -7.359 1 89.81 49 ASN B O 1
ATOM 1337 N N . ILE B 1 50 ? -1.828 -7.188 -6.457 1 93.62 50 ILE B N 1
ATOM 1338 C CA . ILE B 1 50 ? -1.963 -8.555 -6.957 1 93.62 50 ILE B CA 1
ATOM 1339 C C . ILE B 1 50 ? -3.189 -9.211 -6.332 1 93.62 50 ILE B C 1
ATOM 1341 O O . ILE B 1 50 ? -4.012 -9.797 -7.035 1 93.62 50 ILE B O 1
ATOM 1345 N N . GLY B 1 51 ? -3.285 -9.133 -5.035 1 92.12 51 GLY B N 1
ATOM 1346 C CA . GLY B 1 51 ? -4.438 -9.688 -4.352 1 92.12 51 GLY B CA 1
ATOM 1347 C C . GLY B 1 51 ? -5.758 -9.148 -4.863 1 92.12 51 GLY B C 1
ATOM 1348 O O . GLY B 1 51 ? -6.738 -9.883 -4.973 1 92.12 51 GLY B O 1
ATOM 1349 N N . GLU B 1 52 ? -5.816 -7.879 -5.148 1 89.19 52 GLU B N 1
ATOM 1350 C CA . GLU B 1 52 ? -7.016 -7.242 -5.676 1 89.19 52 GLU B CA 1
ATOM 1351 C C . GLU B 1 52 ? -7.387 -7.805 -7.043 1 89.19 52 GLU B C 1
ATOM 1353 O O . GLU B 1 52 ? -8.562 -8.07 -7.316 1 89.19 52 GLU B O 1
ATOM 1358 N N . GLN B 1 53 ? -6.406 -7.891 -7.898 1 92.75 53 GLN B N 1
ATOM 1359 C CA . GLN B 1 53 ? -6.656 -8.477 -9.211 1 92.75 53 GLN B CA 1
ATOM 1360 C C . GLN B 1 53 ? -7.172 -9.906 -9.086 1 92.75 53 GLN B C 1
ATOM 1362 O O . GLN B 1 53 ? -8.078 -10.305 -9.82 1 92.75 53 GLN B O 1
ATOM 1367 N N . VAL B 1 54 ? -6.586 -10.633 -8.172 1 94.31 54 VAL B N 1
ATOM 1368 C CA . VAL B 1 54 ? -7.02 -12.016 -7.961 1 94.31 54 VAL B CA 1
ATOM 1369 C C . VAL B 1 54 ? -8.469 -12.031 -7.484 1 94.31 54 VAL B C 1
ATOM 1371 O O . VAL B 1 54 ? -9.273 -12.836 -7.961 1 94.31 54 VAL B O 1
ATOM 1374 N N . TYR B 1 55 ? -8.719 -11.18 -6.602 1 91.5 55 TYR B N 1
ATOM 1375 C CA . TYR B 1 55 ? -10.07 -11.078 -6.066 1 91.5 55 TYR B CA 1
ATOM 1376 C C . TYR B 1 55 ? -11.078 -10.828 -7.184 1 91.5 55 TYR B C 1
ATOM 1378 O O . TYR B 1 55 ? -12.195 -11.359 -7.152 1 91.5 55 TYR B O 1
ATOM 1386 N N . LYS B 1 56 ? -10.695 -10.148 -8.164 1 92.88 56 LYS B N 1
ATOM 1387 C CA . LYS B 1 56 ? -11.602 -9.695 -9.219 1 92.88 56 LYS B CA 1
ATOM 1388 C C . LYS B 1 56 ? -11.656 -10.703 -10.359 1 92.88 56 LYS B C 1
ATOM 1390 O O . LYS B 1 56 ? -12.469 -10.562 -11.273 1 92.88 56 LYS B O 1
ATOM 1395 N N . ILE B 1 57 ? -10.805 -11.68 -10.398 1 95.5 57 ILE B N 1
ATOM 1396 C CA . ILE B 1 57 ? -10.891 -12.75 -11.383 1 95.5 57 ILE B CA 1
ATOM 1397 C C . ILE B 1 57 ? -12.25 -13.438 -11.273 1 95.5 57 ILE B C 1
ATOM 1399 O O . ILE B 1 57 ? -12.773 -13.633 -10.172 1 95.5 57 ILE B O 1
ATOM 1403 N N . SER B 1 58 ? -12.805 -13.82 -12.383 1 96.25 58 SER B N 1
ATOM 1404 C CA . SER B 1 58 ? -14.156 -14.375 -12.422 1 96.25 58 SER B CA 1
ATOM 1405 C C . SER B 1 58 ? -14.227 -15.695 -11.664 1 96.25 58 SER B C 1
ATOM 1407 O O . SER B 1 58 ? -13.25 -16.453 -11.617 1 96.25 58 SER B O 1
ATOM 1409 N N . ASP B 1 59 ? -15.453 -15.938 -11.109 1 95.69 59 ASP B N 1
ATOM 1410 C CA . ASP B 1 59 ? -15.695 -17.203 -10.422 1 95.69 59 ASP B CA 1
ATOM 1411 C C . ASP B 1 59 ? -15.523 -18.391 -11.367 1 95.69 59 ASP B C 1
ATOM 1413 O O . ASP B 1 59 ? -15.062 -19.453 -10.961 1 95.69 59 ASP B O 1
ATOM 1417 N N . GLU B 1 60 ? -15.922 -18.219 -12.547 1 96.75 60 GLU B N 1
ATOM 1418 C CA . GLU B 1 60 ? -15.789 -19.266 -13.555 1 96.75 60 GLU B CA 1
ATOM 1419 C C . GLU B 1 60 ? -14.328 -19.688 -13.727 1 96.75 60 GLU B C 1
ATOM 1421 O O . GLU B 1 60 ? -14.016 -20.875 -13.68 1 96.75 60 GLU B O 1
ATOM 1426 N N . THR B 1 61 ? -13.469 -18.75 -13.898 1 97 61 THR B N 1
ATOM 1427 C CA . THR B 1 61 ? -12.047 -19.031 -14.055 1 97 61 THR B CA 1
ATOM 1428 C C . THR B 1 61 ? -11.484 -19.703 -12.805 1 97 61 THR B C 1
ATOM 1430 O O . THR B 1 61 ? -10.719 -20.672 -12.906 1 97 61 THR B O 1
ATOM 1433 N N . LYS B 1 62 ? -11.875 -19.281 -11.703 1 96.62 62 LYS B N 1
ATOM 1434 C CA . LYS B 1 62 ? -11.391 -19.859 -10.453 1 96.62 62 LYS B CA 1
ATOM 1435 C C . LYS B 1 62 ? -11.859 -21.297 -10.289 1 96.62 62 LYS B C 1
ATOM 1437 O O . LYS B 1 62 ? -11.086 -22.172 -9.891 1 96.62 62 LYS B O 1
ATOM 1442 N N . LYS B 1 63 ? -13.094 -21.484 -10.641 1 96.69 63 LYS B N 1
ATOM 1443 C CA . LYS B 1 63 ? -13.672 -22.812 -10.508 1 96.69 63 LYS B CA 1
ATOM 1444 C C . LYS B 1 63 ? -13.016 -23.797 -11.484 1 96.69 63 LYS B C 1
ATOM 1446 O O . LYS B 1 63 ? -12.859 -24.984 -11.172 1 96.69 63 LYS B O 1
ATOM 1451 N N . GLN B 1 64 ? -12.672 -23.312 -12.656 1 96.75 64 GLN B N 1
ATOM 1452 C CA . GLN B 1 64 ? -12.062 -24.156 -13.688 1 96.75 64 GLN B CA 1
ATOM 1453 C C . GLN B 1 64 ? -10.609 -24.469 -13.359 1 96.75 64 GLN B C 1
ATOM 1455 O O . GLN B 1 64 ? -10.016 -25.359 -13.953 1 96.75 64 GLN B O 1
ATOM 1460 N N . ASN B 1 65 ? -10.039 -23.734 -12.453 1 97.12 65 ASN B N 1
ATOM 1461 C CA . ASN B 1 65 ? -8.633 -23.891 -12.078 1 97.12 65 ASN B CA 1
ATOM 1462 C C . ASN B 1 65 ? -8.461 -23.953 -10.562 1 97.12 65 ASN B C 1
ATOM 1464 O O . ASN B 1 65 ? -7.773 -23.109 -9.984 1 97.12 65 ASN B O 1
ATOM 1468 N N . PRO B 1 66 ? -9 -24.953 -9.93 1 95.44 66 PRO B N 1
ATOM 1469 C CA . PRO B 1 66 ? -9.031 -25.031 -8.469 1 95.44 66 PRO B CA 1
ATOM 1470 C C . PRO B 1 66 ? -7.656 -25.328 -7.867 1 95.44 66 PRO B C 1
ATOM 1472 O O . PRO B 1 66 ? -7.469 -25.188 -6.652 1 95.44 66 PRO B O 1
ATOM 1475 N N . GLN B 1 67 ? -6.707 -25.688 -8.711 1 94.31 67 GLN B N 1
ATOM 1476 C CA . GLN B 1 67 ? -5.363 -25.984 -8.227 1 94.31 67 GLN B CA 1
ATOM 1477 C C . GLN B 1 67 ? -4.617 -24.703 -7.855 1 94.31 67 GLN B C 1
ATOM 1479 O O . GLN B 1 67 ? -3.602 -24.75 -7.16 1 94.31 67 GLN B O 1
ATOM 1484 N N . ILE B 1 68 ? -5.105 -23.656 -8.352 1 96.38 68 ILE B N 1
ATOM 1485 C CA . ILE B 1 68 ? -4.473 -22.375 -8.055 1 96.38 68 ILE B CA 1
ATOM 1486 C C . ILE B 1 68 ? -4.996 -21.828 -6.723 1 96.38 68 ILE B C 1
ATOM 1488 O O . ILE B 1 68 ? -6.199 -21.875 -6.461 1 96.38 68 ILE B O 1
ATOM 1492 N N . ILE B 1 69 ? -4.086 -21.281 -5.977 1 92.94 69 ILE B N 1
ATOM 1493 C CA . ILE B 1 69 ? -4.418 -20.859 -4.621 1 92.94 69 ILE B CA 1
ATOM 1494 C C . ILE B 1 69 ? -5.027 -19.453 -4.66 1 92.94 69 ILE B C 1
ATOM 1496 O O . ILE B 1 69 ? -4.496 -18.516 -4.055 1 92.94 69 ILE B O 1
ATOM 1500 N N . TRP B 1 70 ? -6.223 -19.281 -5.207 1 94.38 70 TRP B N 1
ATOM 1501 C CA . TRP B 1 70 ? -6.895 -18 -5.391 1 94.38 70 TRP B CA 1
ATOM 1502 C C . TRP B 1 70 ? -7.195 -17.359 -4.047 1 94.38 70 TRP B C 1
ATOM 1504 O O . TRP B 1 70 ? -6.91 -16.172 -3.848 1 94.38 70 TRP B O 1
ATOM 1514 N N . SER B 1 71 ? -7.684 -18.141 -3.104 1 91 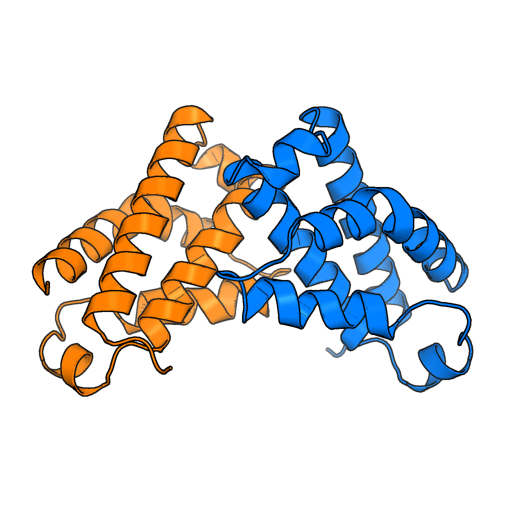71 SER B N 1
ATOM 1515 C CA . SER B 1 71 ? -8.188 -17.609 -1.84 1 91 71 SER B CA 1
ATOM 1516 C C . SER B 1 71 ? -7.051 -17.109 -0.959 1 91 71 SER B C 1
ATOM 1518 O O . SER B 1 71 ? -7.199 -16.109 -0.26 1 91 71 SER B O 1
ATOM 1520 N N . VAL B 1 72 ? -5.973 -17.797 -1.045 1 89 72 VAL B N 1
ATOM 1521 C CA . VAL B 1 72 ? -4.812 -17.406 -0.249 1 89 72 VAL B CA 1
ATOM 1522 C C . VAL B 1 72 ? -4.305 -16.047 -0.716 1 89 72 VAL B C 1
ATOM 1524 O O . VAL B 1 72 ? -4.09 -15.148 0.097 1 89 72 VAL B O 1
ATOM 1527 N N . VAL B 1 73 ? -4.242 -15.859 -1.99 1 91.69 73 VAL B N 1
ATOM 1528 C CA . VAL B 1 73 ? -3.68 -14.633 -2.547 1 91.69 73 VAL B CA 1
ATOM 1529 C C . VAL B 1 73 ? -4.691 -13.5 -2.412 1 91.69 73 VAL B C 1
ATOM 1531 O O . VAL B 1 73 ? -4.324 -12.375 -2.064 1 91.69 73 VAL B O 1
ATOM 1534 N N . SER B 1 74 ? -5.906 -13.805 -2.639 1 89.5 74 SER B N 1
ATOM 1535 C CA . SER B 1 74 ? -6.945 -12.789 -2.475 1 89.5 74 SER B CA 1
ATOM 1536 C C . SER B 1 74 ? -7.043 -12.328 -1.024 1 89.5 74 SER B C 1
ATOM 1538 O O . SER B 1 74 ? -7.363 -11.172 -0.757 1 89.5 74 SER B O 1
ATOM 1540 N N . GLY B 1 75 ? -6.785 -13.227 -0.129 1 85.69 75 GLY B N 1
ATOM 1541 C CA . GLY B 1 75 ? -6.832 -12.922 1.291 1 85.69 75 GLY B CA 1
ATOM 1542 C C . GLY B 1 75 ? -5.711 -12 1.737 1 85.69 75 GLY B C 1
ATOM 1543 O O . GLY B 1 75 ? -5.84 -11.297 2.746 1 85.69 75 GLY B O 1
ATOM 1544 N N . LEU B 1 76 ? -4.629 -11.914 0.982 1 81.56 76 LEU B N 1
ATOM 1545 C CA . LEU B 1 76 ? -3.533 -11.008 1.284 1 81.56 76 LEU B CA 1
ATOM 1546 C C . LEU B 1 76 ? -4.012 -9.555 1.273 1 81.56 76 LEU B C 1
ATOM 1548 O O . LEU B 1 76 ? -3.566 -8.742 2.088 1 81.56 76 LEU B O 1
ATOM 1552 N N . ARG B 1 77 ? -4.848 -9.227 0.365 1 77.44 77 ARG B N 1
ATOM 1553 C CA . ARG B 1 77 ? -5.375 -7.875 0.237 1 77.44 77 ARG B CA 1
ATOM 1554 C C . ARG B 1 77 ? -5.973 -7.391 1.555 1 77.44 77 ARG B C 1
ATOM 1556 O O . ARG B 1 77 ? -5.637 -6.305 2.033 1 77.44 77 ARG B O 1
ATOM 1563 N N . HIS B 1 78 ? -6.785 -8.266 2.131 1 75.94 78 HIS B N 1
ATOM 1564 C CA . HIS B 1 78 ? -7.457 -7.902 3.375 1 75.94 78 HIS B CA 1
ATOM 1565 C C . HIS B 1 78 ? -6.457 -7.723 4.512 1 75.94 78 HIS B C 1
ATOM 1567 O O . HIS B 1 78 ? -6.543 -6.758 5.273 1 75.94 78 HIS B O 1
ATOM 1573 N N . ARG B 1 79 ? -5.523 -8.57 4.543 1 78.44 79 ARG B N 1
ATOM 1574 C CA . ARG B 1 79 ? -4.52 -8.547 5.605 1 78.44 79 ARG B CA 1
ATOM 1575 C C . ARG B 1 79 ? -3.617 -7.328 5.484 1 78.44 79 ARG B C 1
ATOM 1577 O O . ARG B 1 79 ? -3.266 -6.707 6.488 1 78.44 79 ARG B O 1
ATOM 1584 N N . LEU B 1 80 ? -3.283 -6.949 4.312 1 81.38 80 LEU B N 1
ATOM 1585 C CA . LEU B 1 80 ? -2.285 -5.91 4.07 1 81.38 80 LEU B CA 1
ATOM 1586 C C . LEU B 1 80 ? -2.9 -4.523 4.211 1 81.38 80 LEU B C 1
ATOM 1588 O O . LEU B 1 80 ? -2.211 -3.566 4.574 1 81.38 80 LEU B O 1
ATOM 1592 N N . VAL B 1 81 ? -4.113 -4.293 3.967 1 70.94 81 VAL B N 1
ATOM 1593 C CA . VAL B 1 81 ? -4.719 -2.965 3.955 1 70.94 81 VAL B CA 1
ATOM 1594 C C . VAL B 1 81 ? -5.449 -2.719 5.273 1 70.94 81 VAL B C 1
ATOM 1596 O O . VAL B 1 81 ? -5.289 -1.663 5.891 1 70.94 81 VAL B O 1
ATOM 1599 N N . HIS B 1 82 ? -6.188 -3.527 5.762 1 69.69 82 HIS B N 1
ATOM 1600 C CA . HIS B 1 82 ? -7.066 -3.281 6.902 1 69.69 82 HIS B CA 1
ATOM 1601 C C . HIS B 1 82 ? -6.367 -3.617 8.219 1 69.69 82 HIS B C 1
ATOM 1603 O O . HIS B 1 82 ? -6.621 -2.977 9.234 1 69.69 82 HIS B O 1
ATOM 1609 N N . ASP B 1 83 ? -5.555 -4.473 8.195 1 62.16 83 ASP B N 1
ATOM 1610 C CA . ASP B 1 83 ? -4.938 -4.914 9.438 1 62.16 83 ASP B CA 1
ATOM 1611 C C . ASP B 1 83 ? -3.441 -4.602 9.445 1 62.16 83 ASP B C 1
ATOM 1613 O O . ASP B 1 83 ? -2.641 -5.391 9.953 1 62.16 83 ASP B O 1
ATOM 1617 N N . TYR B 1 84 ? -3.057 -3.506 8.945 1 66.69 84 TYR B N 1
ATOM 1618 C CA . TYR B 1 84 ? -1.639 -3.238 8.727 1 66.69 84 TYR B CA 1
ATOM 1619 C C . TYR B 1 84 ? -0.874 -3.268 10.047 1 66.69 84 TYR B C 1
ATOM 1621 O O . TYR B 1 84 ? 0.256 -3.758 10.102 1 66.69 84 TYR B O 1
ATOM 1629 N N . GLU B 1 85 ? -1.425 -2.842 11.102 1 68.5 85 GLU B N 1
ATOM 1630 C CA . GLU B 1 85 ? -0.739 -2.807 12.383 1 68.5 85 GLU B CA 1
ATOM 1631 C C . GLU B 1 85 ? -0.547 -4.211 12.945 1 68.5 85 GLU B C 1
ATOM 1633 O O . GLU B 1 85 ? 0.336 -4.441 13.773 1 68.5 85 GLU B O 1
ATOM 1638 N N . GLY B 1 86 ? -1.188 -5.066 12.375 1 77.31 86 GLY B N 1
ATOM 1639 C CA . GLY B 1 86 ? -1.092 -6.406 12.93 1 77.31 86 GLY B CA 1
ATOM 1640 C C . GLY B 1 86 ? -0.714 -7.457 11.906 1 77.31 86 GLY B C 1
ATOM 1641 O O . GLY B 1 86 ? -1.092 -8.625 12.031 1 77.31 86 GLY B O 1
ATOM 1642 N N . ILE B 1 87 ? -0.005 -7.004 11.023 1 85.62 87 ILE B N 1
ATOM 1643 C CA . ILE B 1 87 ? 0.361 -7.93 9.953 1 85.62 87 ILE B CA 1
ATOM 1644 C C . ILE B 1 87 ? 1.431 -8.898 10.453 1 85.62 87 ILE B C 1
ATOM 1646 O O . ILE B 1 87 ? 2.404 -8.484 11.086 1 85.62 87 ILE B O 1
ATOM 1650 N N . ASN B 1 88 ? 1.157 -10.18 10.258 1 88.25 88 ASN B N 1
ATOM 1651 C CA . ASN B 1 88 ? 2.188 -11.18 10.5 1 88.25 88 ASN B CA 1
ATOM 1652 C C . ASN B 1 88 ? 3.16 -11.281 9.328 1 88.25 88 ASN B C 1
ATOM 1654 O O . ASN B 1 88 ? 2.922 -12.031 8.383 1 88.25 88 ASN B O 1
ATOM 1658 N N . TRP B 1 89 ? 4.254 -10.641 9.453 1 91.5 89 TRP B N 1
ATOM 1659 C CA . TRP B 1 89 ? 5.191 -10.516 8.344 1 91.5 89 TRP B CA 1
ATOM 1660 C C . TRP B 1 89 ? 5.871 -11.852 8.047 1 91.5 89 TRP B C 1
ATOM 1662 O O . TRP B 1 89 ? 6.395 -12.055 6.949 1 91.5 89 TRP B O 1
ATOM 1672 N N . SER B 1 90 ? 5.895 -12.766 9.062 1 92.5 90 SER B N 1
ATOM 1673 C CA . SER B 1 90 ? 6.43 -14.094 8.766 1 92.5 90 SER B CA 1
ATOM 1674 C C . SER B 1 90 ? 5.609 -14.789 7.688 1 92.5 90 SER B C 1
ATOM 1676 O O . SER B 1 90 ? 6.16 -15.508 6.852 1 92.5 90 SER B O 1
ATOM 1678 N N . ILE B 1 91 ? 4.383 -14.5 7.73 1 90.19 91 ILE B N 1
ATOM 1679 C CA . ILE B 1 91 ? 3.486 -15.094 6.742 1 90.19 91 ILE B CA 1
ATOM 1680 C C . ILE B 1 91 ? 3.701 -14.414 5.387 1 90.19 91 ILE B C 1
ATOM 1682 O O . ILE B 1 91 ? 3.814 -15.094 4.363 1 90.19 91 ILE B O 1
ATOM 1686 N N . ILE B 1 92 ? 3.812 -13.117 5.34 1 91.5 92 ILE B N 1
ATOM 1687 C CA . ILE B 1 92 ? 4 -12.367 4.102 1 91.5 92 ILE B CA 1
ATOM 1688 C C . ILE B 1 92 ? 5.32 -12.766 3.451 1 91.5 92 ILE B C 1
ATOM 1690 O O . ILE B 1 92 ? 5.391 -12.945 2.234 1 91.5 92 ILE B O 1
ATOM 1694 N N . VAL B 1 93 ? 6.305 -12.922 4.332 1 93.81 93 VAL B N 1
ATOM 1695 C CA . VAL B 1 93 ? 7.621 -13.32 3.844 1 93.81 93 VAL B CA 1
ATOM 1696 C C . VAL B 1 93 ? 7.531 -14.688 3.182 1 93.81 93 VAL B C 1
ATOM 1698 O O . VAL B 1 93 ? 8.07 -14.898 2.09 1 93.81 93 VAL B O 1
ATOM 1701 N N . ASP B 1 94 ? 6.867 -15.547 3.799 1 93 94 ASP B N 1
ATOM 1702 C CA . ASP B 1 94 ? 6.695 -16.891 3.25 1 93 94 ASP B CA 1
ATOM 1703 C C . ASP B 1 94 ? 5.961 -16.844 1.911 1 93 94 ASP B C 1
ATOM 1705 O O . ASP B 1 94 ? 6.352 -17.531 0.96 1 93 94 ASP B O 1
ATOM 1709 N N . VAL B 1 95 ? 5.008 -16.016 1.844 1 92.19 95 VAL B N 1
ATOM 1710 C CA . VAL B 1 95 ? 4.223 -15.898 0.621 1 92.19 95 VAL B CA 1
ATOM 1711 C C . VAL B 1 95 ? 5.098 -15.344 -0.501 1 92.19 95 VAL B C 1
ATOM 1713 O O . VAL B 1 95 ? 5.129 -15.891 -1.603 1 92.19 95 VAL B O 1
ATOM 1716 N N . ILE B 1 96 ? 5.824 -14.305 -0.267 1 94.19 96 ILE B N 1
ATOM 1717 C CA . ILE B 1 96 ? 6.637 -13.617 -1.262 1 94.19 96 ILE B CA 1
ATOM 1718 C C . ILE B 1 96 ? 7.734 -14.547 -1.769 1 94.19 96 ILE B C 1
ATOM 1720 O O . ILE B 1 96 ? 7.949 -14.664 -2.977 1 94.19 96 ILE B O 1
ATOM 1724 N N . PHE B 1 97 ? 8.336 -15.266 -0.866 1 94.62 97 PHE B N 1
ATOM 1725 C CA . PHE B 1 97 ? 9.57 -15.938 -1.24 1 94.62 97 PHE B CA 1
ATOM 1726 C C . PHE B 1 97 ? 9.312 -17.406 -1.575 1 94.62 97 PHE B C 1
ATOM 1728 O O . PHE B 1 97 ? 10.125 -18.047 -2.248 1 94.62 97 PHE B O 1
ATOM 1735 N N . ASN B 1 98 ? 8.148 -17.906 -1.173 1 93.06 98 ASN B N 1
ATOM 1736 C CA . ASN B 1 98 ? 7.957 -19.344 -1.36 1 93.06 98 ASN B CA 1
ATOM 1737 C C . ASN B 1 98 ? 6.711 -19.641 -2.191 1 93.06 98 ASN B C 1
ATOM 1739 O O . ASN B 1 98 ? 6.637 -20.672 -2.855 1 93.06 98 ASN B O 1
ATOM 1743 N N . GLU B 1 99 ? 5.754 -18.797 -2.203 1 93.31 99 GLU B N 1
ATOM 1744 C CA . GLU B 1 99 ? 4.461 -19.172 -2.777 1 93.31 99 GLU B CA 1
ATOM 1745 C C . GLU B 1 99 ? 4.164 -18.359 -4.031 1 93.31 99 GLU B C 1
ATOM 1747 O O . GLU B 1 99 ? 3.617 -18.875 -5.004 1 93.31 99 GLU B O 1
ATOM 1752 N N . MET B 1 100 ? 4.551 -17.172 -4.086 1 95.31 100 MET B N 1
ATOM 1753 C CA . MET B 1 100 ? 4.102 -16.234 -5.109 1 95.31 100 MET B CA 1
ATOM 1754 C C . MET B 1 100 ? 4.605 -16.641 -6.488 1 95.31 100 MET B C 1
ATOM 1756 O O . MET B 1 100 ? 3.863 -16.562 -7.469 1 95.31 100 MET B O 1
ATOM 1760 N N . GLU B 1 101 ? 5.867 -17.031 -6.551 1 95.69 101 GLU B N 1
ATOM 1761 C CA . GLU B 1 101 ? 6.422 -17.406 -7.848 1 95.69 101 GLU B CA 1
ATOM 1762 C C . GLU B 1 101 ? 5.609 -18.531 -8.492 1 95.69 101 GLU B C 1
ATOM 1764 O O . GLU B 1 101 ? 5.258 -18.453 -9.664 1 95.69 101 GLU B O 1
ATOM 1769 N N . GLU B 1 102 ? 5.348 -19.531 -7.734 1 95.62 102 GLU B N 1
ATOM 1770 C CA . GLU B 1 102 ? 4.562 -20.656 -8.234 1 95.62 102 GLU B CA 1
ATOM 1771 C C . GLU B 1 102 ? 3.152 -20.219 -8.617 1 95.62 102 GLU B C 1
ATOM 1773 O O . GLU B 1 102 ? 2.633 -20.625 -9.656 1 95.62 102 GLU B O 1
ATOM 1778 N N . PHE B 1 103 ? 2.586 -19.438 -7.801 1 97.12 103 PHE B N 1
ATOM 1779 C CA . PHE B 1 103 ? 1.247 -18.938 -8.078 1 97.12 103 PHE B CA 1
ATOM 1780 C C . PHE B 1 103 ? 1.22 -18.172 -9.398 1 97.12 103 PHE B C 1
ATOM 1782 O O . PHE B 1 103 ? 0.36 -18.422 -10.242 1 97.12 103 PHE B O 1
ATOM 1789 N N . VAL B 1 104 ? 2.131 -17.266 -9.57 1 97.25 104 VAL B N 1
ATOM 1790 C CA . VAL B 1 104 ? 2.16 -16.422 -10.766 1 97.25 104 VAL B CA 1
ATOM 1791 C C . VAL B 1 104 ? 2.412 -17.297 -12 1 97.25 104 VAL B C 1
ATOM 1793 O O . VAL B 1 104 ? 1.806 -17.078 -13.055 1 97.25 104 VAL B O 1
ATOM 1796 N N . ASN B 1 105 ? 3.277 -18.266 -11.891 1 96.31 105 ASN B N 1
ATOM 1797 C CA . ASN B 1 105 ? 3.525 -19.188 -12.992 1 96.31 105 ASN B CA 1
ATOM 1798 C C . ASN B 1 105 ? 2.26 -19.938 -13.383 1 96.31 105 ASN B C 1
ATOM 1800 O O . ASN B 1 105 ? 1.99 -20.141 -14.57 1 96.31 105 ASN B O 1
ATOM 1804 N N . ASP B 1 106 ? 1.52 -20.328 -12.398 1 96.69 106 ASP B N 1
ATOM 1805 C CA . ASP B 1 106 ? 0.282 -21.062 -12.641 1 96.69 106 ASP B CA 1
ATOM 1806 C C . ASP B 1 106 ? -0.758 -20.172 -13.32 1 96.69 106 ASP B C 1
ATOM 1808 O O . ASP B 1 106 ? -1.45 -20.609 -14.242 1 96.69 106 ASP B O 1
ATOM 1812 N N . VAL B 1 107 ? -0.848 -19 -12.859 1 96.38 107 VAL B N 1
ATOM 1813 C CA . VAL B 1 107 ? -1.838 -18.078 -13.414 1 96.38 107 VAL B CA 1
ATOM 1814 C C . VAL B 1 107 ? -1.442 -17.672 -14.828 1 96.38 107 VAL B C 1
ATOM 1816 O O . VAL B 1 107 ? -2.305 -17.5 -15.695 1 96.38 107 VAL B O 1
ATOM 1819 N N . LYS B 1 108 ? -0.196 -17.531 -15.031 1 95.69 108 LYS B N 1
ATOM 1820 C CA . LYS B 1 108 ? 0.333 -17.156 -16.344 1 95.69 108 LYS B CA 1
ATOM 1821 C C . LYS B 1 108 ? -0.048 -18.188 -17.406 1 95.69 108 LYS B C 1
ATOM 1823 O O . LYS B 1 108 ? -0.259 -17.828 -18.562 1 95.69 108 LYS B O 1
ATOM 1828 N N . LYS B 1 109 ? -0.202 -19.391 -17.062 1 95.75 109 LYS B N 1
ATOM 1829 C CA . LYS B 1 109 ? -0.529 -20.484 -17.969 1 95.75 109 LYS B CA 1
ATOM 1830 C C . LYS B 1 109 ? -1.958 -20.359 -18.5 1 95.75 109 LYS B C 1
ATOM 1832 O O . LYS B 1 109 ? -2.332 -21.016 -19.469 1 95.75 109 LYS B O 1
ATOM 1837 N N . LEU B 1 110 ? -2.693 -19.547 -17.844 1 94.94 110 LEU B N 1
ATOM 1838 C CA . LEU B 1 110 ? -4.102 -19.422 -18.203 1 94.94 110 LEU B CA 1
ATOM 1839 C C . LEU B 1 110 ? -4.266 -18.469 -19.391 1 94.94 110 LEU B C 1
ATOM 1841 O O . LEU B 1 110 ? -5.355 -18.359 -19.953 1 94.94 110 LEU B O 1
ATOM 1845 N N . ILE B 1 111 ? -3.271 -17.828 -19.688 1 88 111 ILE B N 1
ATOM 1846 C CA . ILE B 1 111 ? -3.389 -16.875 -20.781 1 88 111 ILE B CA 1
ATOM 1847 C C . ILE B 1 111 ? -2.268 -17.109 -21.781 1 88 111 ILE B C 1
ATOM 1849 O O . ILE B 1 111 ? -1.244 -17.719 -21.453 1 88 111 ILE B O 1
#

pLDDT: mean 91.07, std 8.12, range [50.53, 97.31]

Nearest PDB structures (foldseek):
  6m6u-assembly1_D  TM=6.797E-01  e=1.751E-01  Shewanella oneidensis MR-1
  6m6u-assembly1_I  TM=6.343E-01  e=6.600E-01  Shewanella oneidensis MR-1
  7mzt-assembly1_I  TM=5.784E-01  e=2.755E+00  Borreliella burgdorferi B31
  2lfd-assembly1_A  TM=5.264E-01  e=3.379E+00  Escherichia coli
  6n1l-assembly1_A  TM=3.957E-01  e=2.899E+00  Borreliella burgdorferi B31

Radius of gyration: 18.1 Å; Cα contacts (8 Å, |Δi|>4): 207; chains: 2; bounding box: 36×50×42 Å

InterPro domains:
  IPR008201 Ribonuclease HepT-like [PF01934] (22-109)